Protein AF-0000000075463992 (afdb_homodimer)

Structure (mmCIF, N/CA/C/O backbone):
data_AF-0000000075463992-model_v1
#
loop_
_entity.id
_entity.type
_entity.pdbx_description
1 polymer 'DUF1348-domain-containing protein'
#
loop_
_atom_site.group_PDB
_atom_site.id
_atom_site.type_symbol
_atom_site.label_atom_id
_atom_site.label_alt_id
_atom_site.label_comp_id
_atom_site.label_asym_id
_atom_site.label_entity_id
_atom_site.label_seq_id
_atom_site.pdbx_PDB_ins_code
_atom_site.Cartn_x
_atom_site.Cartn_y
_atom_site.Cartn_z
_atom_site.occupancy
_atom_site.B_iso_or_equiv
_atom_site.auth_seq_id
_atom_site.auth_comp_id
_atom_site.auth_asym_id
_atom_site.auth_atom_id
_atom_site.pdbx_PDB_model_num
ATOM 1 N N . MET A 1 1 ? -11.938 15.469 13.602 1 48.19 1 MET A N 1
ATOM 2 C CA . MET A 1 1 ? -12.188 14.055 13.312 1 48.19 1 MET A CA 1
ATOM 3 C C . MET A 1 1 ? -13.211 13.477 14.289 1 48.19 1 MET A C 1
ATOM 5 O O . MET A 1 1 ? -13.5 12.281 14.258 1 48.19 1 MET A O 1
ATOM 9 N N . ALA A 1 2 ? -13.688 14.453 15.328 1 58.59 2 ALA A N 1
ATOM 10 C CA . ALA A 1 2 ? -14.641 14.203 16.406 1 58.59 2 ALA A CA 1
ATOM 11 C C . ALA A 1 2 ? -16.031 13.945 15.844 1 58.59 2 ALA A C 1
ATOM 13 O O . ALA A 1 2 ? -16.5 14.672 14.969 1 58.59 2 ALA A O 1
ATOM 14 N N . GLY A 1 3 ? -16.422 12.734 15.852 1 81.25 3 GLY A N 1
ATOM 15 C CA . GLY A 1 3 ? -17.812 12.414 15.602 1 81.25 3 GLY A CA 1
ATOM 16 C C . GLY A 1 3 ? -18 11.391 14.5 1 81.25 3 GLY A C 1
ATOM 17 O O . GLY A 1 3 ? -19.109 10.938 14.242 1 81.25 3 GLY A O 1
ATOM 18 N N . ILE A 1 4 ? -16.906 11.156 13.703 1 94.19 4 ILE A N 1
ATOM 19 C CA . ILE A 1 4 ? -17.016 10.086 12.719 1 94.19 4 ILE A CA 1
ATOM 20 C C . ILE A 1 4 ? -16.484 8.781 13.305 1 94.19 4 ILE A C 1
ATOM 22 O O . ILE A 1 4 ? -15.281 8.609 13.461 1 94.19 4 ILE A O 1
ATOM 26 N N . TYR A 1 5 ? -17.359 7.926 13.539 1 95.38 5 TYR A N 1
ATOM 27 C CA . TYR A 1 5 ? -16.953 6.695 14.203 1 95.38 5 TYR A CA 1
ATOM 28 C C . TYR A 1 5 ? -17.531 5.473 13.5 1 95.38 5 TYR A C 1
ATOM 30 O O . TYR A 1 5 ? -18.516 5.578 12.781 1 95.38 5 TYR A O 1
ATOM 38 N N . PRO A 1 6 ? -16.875 4.344 13.672 1 96.94 6 PRO A N 1
ATOM 39 C CA . PRO A 1 6 ? -17.391 3.111 13.062 1 96.94 6 PRO A CA 1
ATOM 40 C C . PRO A 1 6 ? -18.625 2.574 13.773 1 96.94 6 PRO A C 1
ATOM 42 O O . PRO A 1 6 ? -18.875 2.912 14.93 1 96.94 6 PRO A O 1
ATOM 45 N N . PRO A 1 7 ? -19.359 1.686 13.219 1 97.44 7 PRO A N 1
ATOM 46 C CA . PRO A 1 7 ? -19.188 1.251 11.828 1 97.44 7 PRO A CA 1
ATOM 47 C C . PRO A 1 7 ? -19.469 2.367 10.82 1 97.44 7 PRO A C 1
ATOM 49 O O . PRO A 1 7 ? -20.406 3.152 11.008 1 97.44 7 PRO A O 1
ATOM 52 N N . PHE A 1 8 ? -18.75 2.391 9.781 1 97.88 8 PHE A N 1
ATOM 53 C CA . PHE A 1 8 ? -18.812 3.475 8.805 1 97.88 8 PHE A CA 1
ATOM 54 C C . PHE A 1 8 ? -19.875 3.191 7.75 1 97.88 8 PHE A C 1
ATOM 56 O O . PHE A 1 8 ? -20.188 2.031 7.461 1 97.88 8 PHE A O 1
ATOM 63 N N . THR A 1 9 ? -20.453 4.203 7.242 1 97.06 9 THR A N 1
ATOM 64 C CA . THR A 1 9 ? -21.156 4.219 5.965 1 97.06 9 THR A CA 1
ATOM 65 C C . THR A 1 9 ? -20.266 4.801 4.867 1 97.06 9 THR A C 1
ATOM 67 O O . THR A 1 9 ? -19.188 5.32 5.148 1 97.06 9 THR A O 1
ATOM 70 N N . ARG A 1 10 ? -20.719 4.652 3.674 1 97.38 10 ARG A N 1
ATOM 71 C CA . ARG A 1 10 ? -19.938 5.238 2.588 1 97.38 10 ARG A CA 1
ATOM 72 C C . ARG A 1 10 ? -19.688 6.727 2.834 1 97.38 10 ARG A C 1
ATOM 74 O O . ARG A 1 10 ? -18.562 7.211 2.678 1 97.38 10 ARG A O 1
ATOM 81 N N . GLU A 1 11 ? -20.734 7.441 3.197 1 97.56 11 GLU A N 1
ATOM 82 C CA . GLU A 1 11 ? -20.641 8.883 3.42 1 97.56 11 GLU A CA 1
ATOM 83 C C . GLU A 1 11 ? -19.641 9.211 4.531 1 97.56 11 GLU A C 1
ATOM 85 O O . GLU A 1 11 ? -18.781 10.062 4.359 1 97.56 11 GLU A O 1
ATOM 90 N N . THR A 1 12 ? -19.781 8.516 5.625 1 98.12 12 THR A N 1
ATOM 91 C CA . THR A 1 12 ? -18.922 8.836 6.758 1 98.12 12 THR A CA 1
ATOM 92 C C . THR A 1 12 ? -17.5 8.367 6.496 1 98.12 12 THR A C 1
ATOM 94 O O . THR A 1 12 ? -16.531 8.984 6.969 1 98.12 12 THR A O 1
ATOM 97 N N . ALA A 1 13 ? -17.281 7.262 5.742 1 98.38 13 ALA A N 1
ATOM 98 C CA . ALA A 1 13 ? -15.938 6.828 5.348 1 98.38 13 ALA A CA 1
ATOM 99 C C . ALA A 1 13 ? -15.258 7.887 4.488 1 98.38 13 ALA A C 1
ATOM 101 O O . ALA A 1 13 ? -14.078 8.188 4.688 1 98.38 13 ALA A O 1
ATOM 102 N N . ILE A 1 14 ? -16 8.422 3.564 1 98.19 14 ILE A N 1
ATOM 103 C CA . ILE A 1 14 ? -15.445 9.461 2.701 1 98.19 14 ILE A CA 1
ATOM 104 C C . ILE A 1 14 ? -15.039 10.672 3.543 1 98.19 14 ILE A C 1
ATOM 106 O O . ILE A 1 14 ? -13.953 11.219 3.369 1 98.19 14 ILE A O 1
ATOM 110 N N . ARG A 1 15 ? -15.898 11.078 4.445 1 98.31 15 ARG A N 1
ATOM 111 C CA . ARG A 1 15 ? -15.594 12.211 5.309 1 98.31 15 ARG A CA 1
ATOM 112 C C . ARG A 1 15 ? -14.344 11.945 6.141 1 98.31 15 ARG A C 1
ATOM 114 O O . ARG A 1 15 ? -13.523 12.844 6.344 1 98.31 15 ARG A O 1
ATOM 121 N N . LYS A 1 16 ? -14.258 10.703 6.668 1 98.5 16 LYS A N 1
ATOM 122 C CA . LYS A 1 16 ? -13.086 10.344 7.465 1 98.5 16 LYS A CA 1
ATOM 123 C C . LYS A 1 16 ? -11.805 10.453 6.641 1 98.5 16 LYS A C 1
ATOM 125 O O . LYS A 1 16 ? -10.797 10.969 7.121 1 98.5 16 LYS A O 1
ATOM 130 N N . VAL A 1 17 ? -11.805 9.961 5.414 1 98.5 17 VAL A N 1
ATOM 131 C CA . VAL A 1 17 ? -10.648 9.984 4.516 1 98.5 17 VAL A CA 1
ATOM 132 C C . VAL A 1 17 ? -10.25 11.43 4.227 1 98.5 17 VAL A C 1
ATOM 134 O O . VAL A 1 17 ? -9.07 11.773 4.301 1 98.5 17 VAL A O 1
ATOM 137 N N . LYS A 1 18 ? -11.219 12.258 3.93 1 98.19 18 LYS A N 1
ATOM 138 C CA . LYS A 1 18 ? -10.922 13.648 3.607 1 98.19 18 LYS A CA 1
ATOM 139 C C . LYS A 1 18 ? -10.438 14.406 4.836 1 98.19 18 LYS A C 1
ATOM 141 O O . LYS A 1 18 ? -9.578 15.289 4.73 1 98.19 18 LYS A O 1
ATOM 146 N N . ALA A 1 19 ? -11.016 14.086 5.984 1 98 19 ALA A N 1
ATOM 147 C CA . ALA A 1 19 ? -10.508 14.68 7.219 1 98 19 ALA A CA 1
ATOM 148 C C . ALA A 1 19 ? -9.039 14.328 7.426 1 98 19 ALA A C 1
ATOM 150 O O . ALA A 1 19 ? -8.242 15.18 7.836 1 98 19 ALA A O 1
ATOM 151 N N . GLY A 1 20 ? -8.703 13.062 7.164 1 98.12 20 GLY A N 1
ATOM 152 C CA . GLY A 1 20 ? -7.309 12.664 7.223 1 98.12 20 GLY A CA 1
ATOM 153 C C . GLY A 1 20 ? -6.434 13.43 6.238 1 98.12 20 GLY A C 1
ATOM 154 O O . GLY A 1 20 ? -5.336 13.859 6.586 1 98.12 20 GLY A O 1
ATOM 155 N N . GLN A 1 21 ? -6.906 13.562 5.02 1 98.19 21 GLN A N 1
ATOM 156 C CA . GLN A 1 21 ? -6.211 14.344 4.004 1 98.19 21 GLN A CA 1
ATOM 157 C C . GLN A 1 21 ? -5.902 15.75 4.512 1 98.19 21 GLN A C 1
ATOM 159 O O . GLN A 1 21 ? -4.754 16.203 4.457 1 98.19 21 GLN A O 1
ATOM 164 N N . ASP A 1 22 ? -6.895 16.406 4.996 1 97.56 22 ASP A N 1
ATOM 165 C CA . ASP A 1 22 ? -6.742 17.781 5.465 1 97.56 22 ASP A CA 1
ATOM 166 C C . ASP A 1 22 ? -5.77 17.844 6.637 1 97.56 22 ASP A C 1
ATOM 168 O O . ASP A 1 22 ? -4.934 18.75 6.699 1 97.56 22 ASP A O 1
ATOM 172 N N . LEU A 1 23 ? -5.934 16.938 7.508 1 97.88 23 LEU A N 1
ATOM 173 C CA . LEU A 1 23 ? -5.066 16.891 8.68 1 97.88 23 LEU A CA 1
ATOM 174 C C . LEU A 1 23 ? -3.605 16.734 8.266 1 97.88 23 LEU A C 1
ATOM 176 O O . LEU A 1 23 ? -2.74 17.484 8.734 1 97.88 23 LEU A O 1
ATOM 180 N N . TRP A 1 24 ? -3.27 15.828 7.383 1 98.62 24 TRP A N 1
ATOM 181 C CA . TRP A 1 24 ? -1.896 15.578 6.953 1 98.62 24 TRP A CA 1
ATOM 182 C C . TRP A 1 24 ? -1.341 16.766 6.188 1 98.62 24 TRP A C 1
ATOM 184 O O . TRP A 1 24 ? -0.142 17.047 6.25 1 98.62 24 TRP A O 1
ATOM 194 N N . ASN A 1 25 ? -2.162 17.422 5.516 1 97.75 25 ASN A N 1
ATOM 195 C CA . ASN A 1 25 ? -1.713 18.578 4.742 1 97.75 25 ASN A CA 1
ATOM 196 C C . ASN A 1 25 ? -1.398 19.766 5.645 1 97.75 25 ASN A C 1
ATOM 198 O O . ASN A 1 25 ? -0.792 20.75 5.203 1 97.75 25 ASN A O 1
ATOM 202 N N . THR A 1 26 ? -1.776 19.75 6.934 1 97.5 26 THR A N 1
ATOM 203 C CA . THR A 1 26 ? -1.317 20.766 7.875 1 97.5 26 THR A CA 1
ATOM 204 C C . THR A 1 26 ? 0.178 20.625 8.141 1 97.5 26 THR A C 1
ATOM 206 O O . THR A 1 26 ? 0.835 21.578 8.57 1 97.5 26 THR A O 1
ATOM 209 N N . GLN A 1 27 ? 0.667 19.375 8.016 1 98.12 27 GLN A N 1
ATOM 210 C CA . GLN A 1 27 ? 2.059 19.016 8.281 1 98.12 27 GLN A CA 1
ATOM 211 C C . GLN A 1 27 ? 2.443 19.344 9.719 1 98.12 27 GLN A C 1
ATOM 213 O O . GLN A 1 27 ? 3.559 19.797 9.984 1 98.12 27 GLN A O 1
ATOM 218 N N . ASP A 1 28 ? 1.533 19.219 10.562 1 98.44 28 ASP A N 1
ATOM 219 C CA . ASP A 1 28 ? 1.751 19.391 12 1 98.44 28 ASP A CA 1
ATOM 220 C C . ASP A 1 28 ? 1.746 18.031 12.719 1 98.44 28 ASP A C 1
ATOM 222 O O . ASP A 1 28 ? 0.682 17.469 12.977 1 98.44 28 ASP A O 1
ATOM 226 N N . PRO A 1 29 ? 2.92 17.547 13.055 1 98.56 29 PRO A N 1
ATOM 227 C CA . PRO A 1 29 ? 3 16.203 13.648 1 98.56 29 PRO A CA 1
ATOM 228 C C . PRO A 1 29 ? 2.127 16.047 14.891 1 98.56 29 PRO A C 1
ATOM 230 O O . PRO A 1 29 ? 1.541 14.992 15.117 1 98.56 29 PRO A O 1
ATOM 233 N N . HIS A 1 30 ? 2.043 17.062 15.664 1 98.5 30 HIS A N 1
ATOM 234 C CA . HIS A 1 30 ? 1.292 16.969 16.906 1 98.5 30 HIS A CA 1
ATOM 235 C C . HIS A 1 30 ? -0.208 16.906 16.641 1 98.5 30 HIS A C 1
ATOM 237 O O . HIS A 1 30 ? -0.926 16.156 17.312 1 98.5 30 HIS A O 1
ATOM 243 N N . LYS A 1 31 ? -0.7 17.703 15.734 1 98.31 31 LYS A N 1
ATOM 244 C CA . LYS A 1 31 ? -2.111 17.625 15.367 1 98.31 31 LYS A CA 1
ATOM 245 C C . LYS A 1 31 ? -2.451 16.281 14.758 1 98.31 31 LYS A C 1
ATOM 247 O O . LYS A 1 31 ? -3.463 15.664 15.109 1 98.31 31 LYS A O 1
ATOM 252 N N . VAL A 1 32 ? -1.604 15.781 13.883 1 98.56 32 VAL A N 1
ATOM 253 C CA . VAL A 1 32 ? -1.847 14.523 13.18 1 98.56 32 VAL A CA 1
ATOM 254 C C . VAL A 1 32 ? -1.864 13.375 14.188 1 98.56 32 VAL A C 1
ATOM 256 O O . VAL A 1 32 ? -2.721 12.492 14.109 1 98.56 32 VAL A O 1
ATOM 259 N N . ALA A 1 33 ? -1.001 13.383 15.133 1 98.38 33 ALA A N 1
ATOM 260 C CA . ALA A 1 33 ? -0.863 12.289 16.094 1 98.38 33 ALA A CA 1
ATOM 261 C C . ALA A 1 33 ? -2.145 12.109 16.906 1 98.38 33 ALA A C 1
ATOM 263 O O . ALA A 1 33 ? -2.445 11 17.359 1 98.38 33 ALA A O 1
ATOM 264 N N . GLN A 1 34 ? -2.941 13.164 17.016 1 97.62 34 GLN A N 1
ATOM 265 C CA . GLN A 1 34 ? -4.145 13.109 17.828 1 97.62 34 GLN A CA 1
ATOM 266 C C . GLN A 1 34 ? -5.23 12.273 17.172 1 97.62 34 GLN A C 1
ATOM 268 O O . GLN A 1 34 ? -6.227 11.922 17.797 1 97.62 34 GLN A O 1
ATOM 273 N N . ALA A 1 35 ? -5.102 11.961 15.922 1 97.94 35 ALA A N 1
ATOM 274 C CA . ALA A 1 35 ? -6.078 11.141 15.195 1 97.94 35 ALA A CA 1
ATOM 275 C C . ALA A 1 35 ? -5.91 9.664 15.531 1 97.94 35 ALA A C 1
ATOM 277 O O . ALA A 1 35 ? -6.746 8.836 15.148 1 97.94 35 ALA A O 1
ATOM 278 N N . TYR A 1 36 ? -4.855 9.344 16.281 1 98.12 36 TYR A N 1
ATOM 279 C CA . TYR A 1 36 ? -4.512 7.953 16.547 1 98.12 36 TYR A CA 1
ATOM 280 C C . TYR A 1 36 ? -4.699 7.621 18.031 1 98.12 36 TYR A C 1
ATOM 282 O O . TYR A 1 36 ? -4.625 8.508 18.891 1 98.12 36 TYR A O 1
ATOM 290 N N . THR A 1 37 ? -5.02 6.312 18.312 1 97.75 37 THR A N 1
ATOM 291 C CA . THR A 1 37 ? -4.984 5.867 19.703 1 97.75 37 THR A CA 1
ATOM 292 C C . THR A 1 37 ? -3.586 6.035 20.281 1 97.75 37 THR A C 1
ATOM 294 O O . THR A 1 37 ? -2.598 6.062 19.547 1 97.75 37 THR A O 1
ATOM 297 N N . PRO A 1 38 ? -3.469 6.129 21.578 1 97.69 38 PRO A N 1
ATOM 298 C CA . PRO A 1 38 ? -2.154 6.336 22.188 1 97.69 38 PRO A CA 1
ATOM 299 C C . PRO A 1 38 ? -1.169 5.215 21.859 1 97.69 38 PRO A C 1
ATOM 301 O O . PRO A 1 38 ? 0.04 5.449 21.812 1 97.69 38 PRO A O 1
ATOM 304 N N . GLU A 1 39 ? -1.658 4.012 21.594 1 95.56 39 GLU A N 1
ATOM 305 C CA . GLU A 1 39 ? -0.786 2.873 21.312 1 95.56 39 GLU A CA 1
ATOM 306 C C . GLU A 1 39 ? -0.881 2.441 19.859 1 95.56 39 GLU A C 1
ATOM 308 O O . GLU A 1 39 ? -0.631 1.279 19.531 1 95.56 39 GLU A O 1
ATOM 313 N N . CYS A 1 40 ? -1.331 3.367 19.078 1 96.69 40 CYS A N 1
ATOM 314 C CA . CYS A 1 40 ? -1.533 3.041 17.672 1 96.69 40 CYS A CA 1
ATOM 315 C C . CYS A 1 40 ? -0.297 2.369 17.078 1 96.69 40 CYS A C 1
ATOM 317 O O . CYS A 1 40 ? 0.832 2.75 17.406 1 96.69 40 CYS A O 1
ATOM 319 N N . ARG A 1 41 ? -0.488 1.432 16.219 1 96.25 41 ARG A N 1
ATOM 320 C CA . ARG A 1 41 ? 0.591 0.73 15.523 1 96.25 41 ARG A CA 1
ATOM 321 C C . ARG A 1 41 ? 0.617 1.086 14.039 1 96.25 41 ARG A C 1
ATOM 323 O O . ARG A 1 41 ? -0.406 0.994 13.359 1 96.25 41 ARG A O 1
ATOM 330 N N . TRP A 1 42 ? 1.854 1.487 13.594 1 96.12 42 TRP A N 1
ATOM 331 C CA . TRP A 1 42 ? 2.09 1.855 12.203 1 96.12 42 TRP A CA 1
ATOM 332 C C . TRP A 1 42 ? 3.053 0.878 11.539 1 96.12 42 TRP A C 1
ATOM 334 O O . TRP A 1 42 ? 4.043 0.465 12.141 1 96.12 42 TRP A O 1
ATOM 344 N N . ARG A 1 43 ? 2.73 0.469 10.359 1 96.75 43 ARG A N 1
ATOM 345 C CA . ARG A 1 43 ? 3.781 0.215 9.375 1 96.75 43 ARG A CA 1
ATOM 346 C C . ARG A 1 43 ? 3.781 1.279 8.289 1 96.75 43 ARG A C 1
ATOM 348 O O . ARG A 1 43 ? 2.768 1.486 7.613 1 96.75 43 ARG A O 1
ATOM 355 N N . ASN A 1 44 ? 4.793 1.965 8.164 1 97.19 44 ASN A N 1
ATOM 356 C CA . ASN A 1 44 ? 5 2.947 7.109 1 97.19 44 ASN A CA 1
ATOM 357 C C . ASN A 1 44 ? 6.18 2.572 6.219 1 97.19 44 ASN A C 1
ATOM 359 O O . ASN A 1 44 ? 7.336 2.799 6.582 1 97.19 44 ASN A O 1
ATOM 363 N N . ARG A 1 45 ? 5.816 2.086 5.02 1 97.31 45 ARG A N 1
ATOM 364 C CA . ARG A 1 45 ? 6.828 1.519 4.137 1 97.31 45 ARG A CA 1
ATOM 365 C C . ARG A 1 45 ? 7.609 0.41 4.836 1 97.31 45 ARG A C 1
ATOM 367 O O . ARG A 1 45 ? 7.039 -0.615 5.211 1 97.31 45 ARG A O 1
ATOM 374 N N . ASP A 1 46 ? 8.844 0.674 5.168 1 95.75 46 ASP A N 1
ATOM 375 C CA . ASP A 1 46 ? 9.695 -0.347 5.773 1 95.75 46 ASP A CA 1
ATOM 376 C C . ASP A 1 46 ? 9.914 -0.069 7.258 1 95.75 46 ASP A C 1
ATOM 378 O O . ASP A 1 46 ? 10.758 -0.7 7.895 1 95.75 46 ASP A O 1
ATOM 382 N N . GLN A 1 47 ? 9.148 0.896 7.828 1 95.75 47 GLN A N 1
ATOM 383 C CA . GLN A 1 47 ? 9.336 1.272 9.227 1 95.75 47 GLN A CA 1
ATOM 384 C C . GLN A 1 47 ? 8.133 0.866 10.07 1 95.75 47 GLN A C 1
ATOM 386 O O . GLN A 1 47 ? 6.992 1.009 9.641 1 95.75 47 GLN A O 1
ATOM 391 N N . PHE A 1 48 ? 8.43 0.366 11.203 1 95.44 48 PHE A N 1
ATOM 392 C CA . PHE A 1 48 ? 7.43 -0.034 12.18 1 95.44 48 PHE A CA 1
ATOM 393 C C . PHE A 1 48 ? 7.465 0.884 13.398 1 95.44 48 PHE A C 1
ATOM 395 O O . PHE A 1 48 ? 8.5 1.024 14.047 1 95.44 48 PHE A O 1
ATOM 402 N N . VAL A 1 49 ? 6.352 1.569 13.625 1 95.62 49 VAL A N 1
ATOM 403 C CA . VAL A 1 49 ? 6.25 2.605 14.648 1 95.62 49 VAL A CA 1
ATOM 404 C C . VAL A 1 49 ? 5.082 2.301 15.578 1 95.62 49 VAL A C 1
ATOM 406 O O . VAL A 1 49 ? 4.023 1.853 15.133 1 95.62 49 VAL A O 1
ATOM 409 N N . ALA A 1 50 ? 5.234 2.576 16.906 1 96.19 50 ALA A N 1
ATOM 410 C CA . ALA A 1 50 ? 4.148 2.379 17.875 1 96.19 50 ALA A CA 1
ATOM 411 C C . ALA A 1 50 ? 4.074 3.537 18.859 1 96.19 50 ALA A C 1
ATOM 413 O O . ALA A 1 50 ? 5.082 3.904 19.469 1 96.19 50 ALA A O 1
ATOM 414 N N . GLY A 1 51 ? 2.818 4.074 18.938 1 97.25 51 GLY A N 1
ATOM 415 C CA . GLY A 1 51 ? 2.584 5.129 19.906 1 97.25 51 GLY A CA 1
ATOM 416 C C . GLY A 1 51 ? 2.697 6.523 19.328 1 97.25 51 GLY A C 1
ATOM 417 O O . GLY A 1 51 ? 3.484 6.75 18.406 1 97.25 51 GLY A O 1
ATOM 418 N N . ARG A 1 52 ? 1.988 7.457 19.969 1 98.44 52 ARG A N 1
ATOM 419 C CA . ARG A 1 52 ? 1.879 8.812 19.438 1 98.44 52 ARG A CA 1
ATOM 420 C C . ARG A 1 52 ? 3.234 9.516 19.453 1 98.44 52 ARG A C 1
ATOM 422 O O . ARG A 1 52 ? 3.553 10.266 18.531 1 98.44 52 ARG A O 1
ATOM 429 N N . GLU A 1 53 ? 4.016 9.305 20.469 1 98.5 53 GLU A N 1
ATOM 430 C CA . GLU A 1 53 ? 5.309 9.977 20.547 1 98.5 53 GLU A CA 1
ATOM 431 C C . GLU A 1 53 ? 6.211 9.578 19.391 1 98.5 53 GLU A C 1
ATOM 433 O O . GLU A 1 53 ? 6.852 10.438 18.766 1 98.5 53 GLU A O 1
ATOM 438 N N . LYS A 1 54 ? 6.285 8.312 19.109 1 98.25 54 LYS A N 1
ATOM 439 C CA . LYS A 1 54 ? 7.117 7.836 18 1 98.25 54 LYS A CA 1
ATOM 440 C C . LYS A 1 54 ? 6.551 8.281 16.656 1 98.25 54 LYS A C 1
ATOM 442 O O . LYS A 1 54 ? 7.309 8.523 15.711 1 98.25 54 LYS A O 1
ATOM 447 N N . ILE A 1 55 ? 5.238 8.359 16.594 1 98.31 55 ILE A N 1
ATOM 448 C CA . ILE A 1 55 ? 4.598 8.875 15.391 1 98.31 55 ILE A CA 1
ATOM 449 C C . ILE A 1 55 ? 5.004 10.336 15.172 1 98.31 55 ILE A C 1
ATOM 451 O O . ILE A 1 55 ? 5.348 10.727 14.055 1 98.31 55 ILE A O 1
ATOM 455 N N . ILE A 1 56 ? 4.988 11.117 16.234 1 98.75 56 ILE A N 1
ATOM 456 C CA . ILE A 1 56 ? 5.379 12.523 16.141 1 98.75 56 ILE A CA 1
ATOM 457 C C . ILE A 1 56 ? 6.824 12.625 15.656 1 98.75 56 ILE A C 1
ATOM 459 O O . ILE A 1 56 ? 7.133 13.422 14.773 1 98.75 56 ILE A O 1
ATOM 463 N N . ASP A 1 57 ? 7.688 11.805 16.219 1 98.75 57 ASP A N 1
ATOM 464 C CA . ASP A 1 57 ? 9.086 11.789 15.805 1 98.75 57 ASP A CA 1
ATOM 465 C C . ASP A 1 57 ? 9.203 11.438 14.32 1 98.75 57 ASP A C 1
ATOM 467 O O . ASP A 1 57 ? 9.953 12.086 13.586 1 98.75 57 ASP A O 1
ATOM 471 N N . PHE A 1 58 ? 8.555 10.461 13.945 1 98.62 58 PHE A N 1
ATOM 472 C CA . PHE A 1 58 ? 8.562 10.016 12.562 1 98.62 58 PHE A CA 1
ATOM 473 C C . PHE A 1 58 ? 8.102 11.133 11.633 1 98.62 58 PHE A C 1
ATOM 475 O O . PHE A 1 58 ? 8.773 11.445 10.648 1 98.62 58 PHE A O 1
ATOM 482 N N . LEU A 1 59 ? 6.938 11.719 11.914 1 98.62 59 LEU A N 1
ATOM 483 C CA . LEU A 1 59 ? 6.344 12.734 11.055 1 98.62 59 LEU A CA 1
ATOM 484 C C . LEU A 1 59 ? 7.195 14 11.039 1 98.62 59 LEU A C 1
ATOM 486 O O . LEU A 1 59 ? 7.273 14.688 10.016 1 98.62 59 LEU A O 1
ATOM 490 N N . SER A 1 60 ? 7.801 14.312 12.188 1 98.69 60 SER A N 1
ATOM 491 C CA . SER A 1 60 ? 8.695 15.469 12.227 1 98.69 60 SER A CA 1
ATOM 492 C C . SER A 1 60 ? 9.852 15.305 11.258 1 98.69 60 SER A C 1
ATOM 494 O O . SER A 1 60 ? 10.195 16.234 10.531 1 98.69 60 SER A O 1
ATOM 496 N N . LYS A 1 61 ? 10.469 14.141 11.289 1 98.12 61 LYS A N 1
ATOM 497 C CA . LYS A 1 61 ? 11.562 13.867 10.367 1 98.12 61 LYS A CA 1
ATOM 498 C C . LYS A 1 61 ? 11.07 13.852 8.922 1 98.12 61 LYS A C 1
ATOM 500 O O . LYS A 1 61 ? 11.734 14.383 8.031 1 98.12 61 LYS A O 1
ATOM 505 N N . LYS A 1 62 ? 9.906 13.273 8.695 1 97.81 62 LYS A N 1
ATOM 506 C CA . LYS A 1 62 ? 9.32 13.195 7.359 1 97.81 62 LYS A CA 1
ATOM 507 C C . LYS A 1 62 ? 9.164 14.578 6.742 1 97.81 62 LYS A C 1
ATOM 509 O O . LYS A 1 62 ? 9.602 14.82 5.613 1 97.81 62 LYS A O 1
ATOM 514 N N . TRP A 1 63 ? 8.586 15.5 7.41 1 97.25 63 TRP A N 1
ATOM 515 C CA . TRP A 1 63 ? 8.219 16.781 6.809 1 97.25 63 TRP A CA 1
ATOM 516 C C . TRP A 1 63 ? 9.375 17.766 6.871 1 97.25 63 TRP A C 1
ATOM 518 O O . TRP A 1 63 ? 9.305 18.844 6.293 1 97.25 63 TRP A O 1
ATOM 528 N N . LYS A 1 64 ? 10.391 17.422 7.633 1 96.81 64 LYS A N 1
ATOM 529 C CA . LYS A 1 64 ? 11.656 18.141 7.461 1 96.81 64 LYS A CA 1
ATOM 530 C C . LYS A 1 64 ? 12.289 17.812 6.109 1 96.81 64 LYS A C 1
ATOM 532 O O . LYS A 1 64 ? 12.906 18.688 5.484 1 96.81 64 LYS A O 1
ATOM 537 N N . ARG A 1 65 ? 12.109 16.656 5.715 1 96.5 65 ARG A N 1
ATOM 538 C CA . ARG A 1 65 ? 12.719 16.172 4.477 1 96.5 65 ARG A CA 1
ATOM 539 C C . ARG A 1 65 ? 11.836 16.484 3.275 1 96.5 65 ARG A C 1
ATOM 541 O O . ARG A 1 65 ? 12.32 16.984 2.254 1 96.5 65 ARG A O 1
ATOM 548 N N . GLU A 1 66 ? 10.578 16.125 3.383 1 97.88 66 GLU A N 1
ATOM 549 C CA . GLU A 1 66 ? 9.648 16.25 2.266 1 97.88 66 GLU A CA 1
ATOM 550 C C . GLU A 1 66 ? 9.047 17.656 2.215 1 97.88 66 GLU A C 1
ATOM 552 O O . GLU A 1 66 ? 7.926 17.875 2.684 1 97.88 66 GLU A O 1
ATOM 557 N N . LYS A 1 67 ? 9.672 18.484 1.426 1 96.62 67 LYS A N 1
ATOM 558 C CA . LYS A 1 67 ? 9.219 19.875 1.313 1 96.62 67 LYS A CA 1
ATOM 559 C C . LYS A 1 67 ? 8.148 20.016 0.238 1 96.62 67 LYS A C 1
ATOM 561 O O . LYS A 1 67 ? 8.062 19.188 -0.675 1 96.62 67 LYS A O 1
ATOM 566 N N . GLY A 1 68 ? 7.383 21.094 0.343 1 95.38 68 GLY A N 1
ATOM 567 C CA . GLY A 1 68 ? 6.34 21.328 -0.642 1 95.38 68 GLY A CA 1
ATOM 568 C C . GLY A 1 68 ? 5.281 20.25 -0.663 1 95.38 68 GLY A C 1
ATOM 569 O O . GLY A 1 68 ? 4.629 20.031 -1.686 1 95.38 68 GLY A O 1
ATOM 570 N N . TYR A 1 69 ? 5.113 19.625 0.422 1 97.31 69 TYR A N 1
ATOM 571 C CA . TYR A 1 69 ? 4.246 18.453 0.569 1 97.31 69 TYR A CA 1
ATOM 572 C C . TYR A 1 69 ? 2.791 18.828 0.308 1 97.31 69 TYR A C 1
ATOM 574 O O . TYR A 1 69 ? 2.258 19.75 0.92 1 97.31 69 TYR A O 1
ATOM 582 N N . LYS A 1 70 ? 2.109 18.094 -0.647 1 97.31 70 LYS A N 1
ATOM 583 C CA . LYS A 1 70 ? 0.681 18.156 -0.937 1 97.31 70 LYS A CA 1
ATOM 584 C C . LYS A 1 70 ? 0.094 16.766 -1.149 1 97.31 70 LYS A C 1
ATOM 586 O O . LYS A 1 70 ? 0.54 16.031 -2.031 1 97.31 70 LYS A O 1
ATOM 591 N N . LEU A 1 71 ? -0.928 16.469 -0.352 1 97.5 71 LEU A N 1
ATOM 592 C CA . LEU A 1 71 ? -1.443 15.109 -0.282 1 97.5 71 LEU A CA 1
ATOM 593 C C . LEU A 1 71 ? -2.914 15.062 -0.681 1 97.5 71 LEU A C 1
ATOM 595 O O . LEU A 1 71 ? -3.711 15.891 -0.228 1 97.5 71 LEU A O 1
ATOM 599 N N . ARG A 1 72 ? -3.23 14.141 -1.522 1 96.88 72 ARG A N 1
ATOM 600 C CA . ARG A 1 72 ? -4.609 13.781 -1.846 1 96.88 72 ARG A CA 1
ATOM 601 C C . ARG A 1 72 ? -4.902 12.336 -1.467 1 96.88 72 ARG A C 1
ATOM 603 O O . ARG A 1 72 ? -4.086 11.445 -1.721 1 96.88 72 ARG A O 1
ATOM 610 N N . LYS A 1 73 ? -6.07 12.102 -0.823 1 97.44 73 LYS A N 1
ATOM 611 C CA . LYS A 1 73 ? -6.555 10.766 -0.483 1 97.44 73 LYS A CA 1
ATOM 612 C C . LYS A 1 73 ? -7.934 10.516 -1.087 1 97.44 73 LYS A C 1
ATOM 614 O O . LYS A 1 73 ? -8.742 11.438 -1.216 1 97.44 73 LYS A O 1
ATOM 619 N N . GLU A 1 74 ? -8.141 9.312 -1.427 1 96.81 74 GLU A N 1
ATOM 620 C CA . GLU A 1 74 ? -9.461 8.859 -1.871 1 96.81 74 GLU A CA 1
ATOM 621 C C . GLU A 1 74 ? -9.852 7.555 -1.19 1 96.81 74 GLU A C 1
ATOM 623 O O . GLU A 1 74 ? -9.016 6.676 -0.992 1 96.81 74 GLU A O 1
ATOM 628 N N . LEU A 1 75 ? -11.156 7.441 -0.867 1 98.06 75 LEU A N 1
ATOM 629 C CA . LEU A 1 75 ? -11.68 6.172 -0.371 1 98.06 75 LEU A CA 1
ATOM 630 C C . LEU A 1 75 ? -11.625 5.102 -1.455 1 98.06 75 LEU A C 1
ATOM 632 O O . LEU A 1 75 ? -12.062 5.328 -2.584 1 98.06 75 LEU A O 1
ATOM 636 N N . PHE A 1 76 ? -11.117 3.998 -1.131 1 98 76 PHE A N 1
ATOM 637 C CA . PHE A 1 76 ? -11.18 2.879 -2.062 1 98 76 PHE A CA 1
ATOM 638 C C . PHE A 1 76 ? -12.273 1.896 -1.659 1 98 76 PHE A C 1
ATOM 640 O O . PHE A 1 76 ? -13.18 1.614 -2.443 1 98 76 PHE A O 1
ATOM 647 N N . ALA A 1 77 ? -12.195 1.421 -0.422 1 98.44 77 ALA A N 1
ATOM 648 C CA . ALA A 1 77 ? -13.18 0.495 0.142 1 98.44 77 ALA A CA 1
ATOM 649 C C . ALA A 1 77 ? -13.289 0.674 1.653 1 98.44 77 ALA A C 1
ATOM 651 O O . ALA A 1 77 ? -12.445 1.325 2.273 1 98.44 77 ALA A O 1
ATOM 652 N N . PHE A 1 78 ? -14.359 0.128 2.219 1 98.31 78 PHE A N 1
ATOM 653 C CA . PHE A 1 78 ? -14.539 0.139 3.668 1 98.31 78 PHE A CA 1
ATOM 654 C C . PHE A 1 78 ? -15.414 -1.024 4.117 1 98.31 78 PHE A C 1
ATOM 656 O O . PHE A 1 78 ? -16.281 -1.474 3.371 1 98.31 78 PHE A O 1
ATOM 663 N N . THR A 1 79 ? -15.141 -1.549 5.301 1 97.06 79 THR A N 1
ATOM 664 C CA . THR A 1 79 ? -15.953 -2.551 5.977 1 97.06 79 THR A CA 1
ATOM 665 C C . THR A 1 79 ? -15.938 -2.328 7.488 1 97.06 79 THR A C 1
ATOM 667 O O . THR A 1 79 ? -14.883 -2.414 8.125 1 97.06 79 THR A O 1
ATOM 670 N N . ASP A 1 80 ? -17.125 -2.066 8.039 1 96.12 80 ASP A N 1
ATOM 671 C CA . ASP A 1 80 ? -17.266 -1.912 9.484 1 96.12 80 ASP A CA 1
ATOM 672 C C . ASP A 1 80 ? -16.328 -0.829 10.008 1 96.12 80 ASP A C 1
ATOM 674 O O . ASP A 1 80 ? -16.547 0.36 9.766 1 96.12 80 ASP A O 1
ATOM 678 N N . ASN A 1 81 ? -15.258 -1.218 10.625 1 98.12 81 ASN A N 1
ATOM 679 C CA . ASN A 1 81 ? -14.367 -0.239 11.242 1 98.12 81 ASN A CA 1
ATOM 680 C C . ASN A 1 81 ? -13.062 -0.1 10.469 1 98.12 81 ASN A C 1
ATOM 682 O O . ASN A 1 81 ? -12.062 0.379 11.008 1 98.12 81 ASN A O 1
ATOM 686 N N . CYS A 1 82 ? -13.016 -0.595 9.266 1 98.38 82 CYS A N 1
ATOM 687 C CA . CYS A 1 82 ? -11.82 -0.565 8.43 1 98.38 82 CYS A CA 1
ATOM 688 C C . CYS A 1 82 ? -12.031 0.325 7.207 1 98.38 82 CYS A C 1
ATOM 690 O O . CYS A 1 82 ? -13.109 0.338 6.621 1 98.38 82 CYS A O 1
ATOM 692 N N . ILE A 1 83 ? -11.031 1.083 6.828 1 98.62 83 ILE A N 1
ATOM 693 C CA . ILE A 1 83 ? -11.039 1.91 5.629 1 98.62 83 ILE A CA 1
ATOM 694 C C . ILE A 1 83 ? -9.758 1.681 4.836 1 98.62 83 ILE A C 1
ATOM 696 O O . ILE A 1 83 ? -8.656 1.772 5.383 1 98.62 83 ILE A O 1
ATOM 700 N N . ALA A 1 84 ? -9.891 1.313 3.584 1 98.69 84 ALA A N 1
ATOM 701 C CA . ALA A 1 84 ? -8.781 1.268 2.629 1 98.69 84 ALA A CA 1
ATOM 702 C C . ALA A 1 84 ? -8.727 2.545 1.794 1 98.69 84 ALA A C 1
ATOM 704 O O . ALA A 1 84 ? -9.734 2.965 1.222 1 98.69 84 ALA A O 1
ATOM 705 N N . VAL A 1 85 ? -7.531 3.107 1.747 1 98.5 85 VAL A N 1
ATOM 706 C CA . VAL A 1 85 ? -7.352 4.426 1.143 1 98.5 85 VAL A CA 1
ATOM 707 C C . VAL A 1 85 ? -6.32 4.34 0.021 1 98.5 85 VAL A C 1
ATOM 709 O O . VAL A 1 85 ? -5.297 3.668 0.16 1 98.5 85 VAL A O 1
ATOM 712 N N . THR A 1 86 ? -6.609 4.953 -1.079 1 97 86 THR A N 1
ATOM 713 C CA . THR A 1 86 ? -5.598 5.281 -2.08 1 97 86 THR A CA 1
ATOM 714 C C . THR A 1 86 ? -5.152 6.734 -1.945 1 97 86 THR A C 1
ATOM 716 O O . THR A 1 86 ? -5.969 7.613 -1.649 1 97 86 THR A O 1
ATOM 719 N N . PHE A 1 87 ? -3.826 6.945 -2.162 1 97 87 PHE A N 1
ATOM 720 C CA . PHE A 1 87 ? -3.379 8.328 -2.021 1 97 87 PHE A CA 1
ATOM 721 C C . PHE A 1 87 ? -2.246 8.633 -2.994 1 97 87 PHE A C 1
ATOM 723 O O . PHE A 1 87 ? -1.583 7.715 -3.488 1 97 87 PHE A O 1
ATOM 730 N N . TRP A 1 88 ? -2.012 9.906 -3.158 1 95.62 88 TRP A N 1
ATOM 731 C CA . TRP A 1 88 ? -0.872 10.477 -3.869 1 95.62 88 TRP A CA 1
ATOM 732 C C . TRP A 1 88 ? -0.398 11.758 -3.199 1 95.62 88 TRP A C 1
ATOM 734 O O . TRP A 1 88 ? -1.212 12.562 -2.74 1 95.62 88 TRP A O 1
ATOM 744 N N . TYR A 1 89 ? 0.829 11.883 -3.162 1 97 89 TYR A N 1
ATOM 745 C CA . TYR A 1 89 ? 1.312 13.195 -2.74 1 97 89 TYR A CA 1
ATOM 746 C C . TYR A 1 89 ? 2.594 13.57 -3.477 1 97 89 TYR A C 1
ATOM 748 O O . TYR A 1 89 ? 3.266 12.703 -4.043 1 97 89 TYR A O 1
ATOM 756 N N . GLU A 1 90 ? 2.828 14.812 -3.502 1 97.44 90 GLU A N 1
ATOM 757 C CA . GLU A 1 90 ? 4.023 15.375 -4.121 1 97.44 90 GLU A CA 1
ATOM 758 C C . GLU A 1 90 ? 4.883 16.109 -3.098 1 97.44 90 GLU A C 1
ATOM 760 O O . GLU A 1 90 ? 4.363 16.672 -2.127 1 97.44 90 GLU A O 1
ATOM 765 N N . TRP A 1 91 ? 6.137 16.078 -3.373 1 97.94 91 TRP A N 1
ATOM 766 C CA . TRP A 1 91 ? 7.109 16.75 -2.51 1 97.94 91 TRP A CA 1
ATOM 767 C C . TRP A 1 91 ? 8.438 16.953 -3.238 1 97.94 91 TRP A C 1
ATOM 769 O O . TRP A 1 91 ? 8.656 16.375 -4.312 1 97.94 91 TRP A O 1
ATOM 779 N N . TYR A 1 92 ? 9.273 17.797 -2.709 1 97.88 92 TYR A N 1
ATOM 780 C CA . TYR A 1 92 ? 10.586 17.969 -3.324 1 97.88 92 TYR A CA 1
ATOM 781 C C . TYR A 1 92 ? 11.688 17.969 -2.273 1 97.88 92 TYR A C 1
ATOM 783 O O . TYR A 1 92 ? 11.422 18.172 -1.085 1 97.88 92 TYR A O 1
ATOM 791 N N . GLU A 1 93 ? 12.758 17.578 -2.635 1 97.06 93 GLU A N 1
ATOM 792 C CA . GLU A 1 93 ? 14 17.766 -1.884 1 97.06 93 GLU A CA 1
ATOM 793 C C . GLU A 1 93 ? 14.922 18.75 -2.59 1 97.06 93 GLU A C 1
ATOM 795 O O . GLU A 1 93 ? 14.922 18.844 -3.82 1 97.06 93 GLU A O 1
ATOM 800 N N . ASP A 1 94 ? 15.695 19.375 -1.828 1 95.62 94 ASP A N 1
ATOM 801 C CA . ASP A 1 94 ? 16.672 20.297 -2.402 1 95.62 94 ASP A CA 1
ATOM 802 C C . ASP A 1 94 ? 17.875 19.547 -2.977 1 95.62 94 ASP A C 1
ATOM 804 O O . ASP A 1 94 ? 18.375 18.609 -2.35 1 95.62 94 ASP A O 1
ATOM 808 N N . LYS A 1 95 ? 18.297 19.891 -4.191 1 94.75 95 LYS A N 1
ATOM 809 C CA . LYS A 1 95 ? 19.531 19.359 -4.773 1 94.75 95 LYS A CA 1
ATOM 810 C C . LYS A 1 95 ? 20.734 20.219 -4.371 1 94.75 95 LYS A C 1
ATOM 812 O O . LYS A 1 95 ? 20.578 21.391 -4.012 1 94.75 95 LYS A O 1
ATOM 817 N N . PRO A 1 96 ? 21.797 19.672 -4.441 1 94.69 96 PRO A N 1
ATOM 818 C CA . PRO A 1 96 ? 23 20.438 -4.082 1 94.69 96 PRO A CA 1
ATOM 819 C C . PRO A 1 96 ? 23.156 21.719 -4.902 1 94.69 96 PRO A C 1
ATOM 821 O O . PRO A 1 96 ? 23.688 22.719 -4.402 1 94.69 96 PRO A O 1
ATOM 824 N N . ASP A 1 97 ? 22.703 21.75 -6.102 1 95.94 97 ASP A N 1
ATOM 825 C CA . ASP A 1 97 ? 22.875 22.891 -6.984 1 95.94 97 ASP A CA 1
ATOM 826 C C . ASP A 1 97 ? 21.781 23.938 -6.746 1 95.94 97 ASP A C 1
ATOM 828 O O . ASP A 1 97 ? 21.688 24.922 -7.484 1 95.94 97 ASP A O 1
ATOM 832 N N . GLY A 1 98 ? 20.938 23.688 -5.867 1 93.81 98 GLY A N 1
ATOM 833 C CA . GLY A 1 98 ? 19.922 24.656 -5.484 1 93.81 98 GLY A CA 1
ATOM 834 C C . GLY A 1 98 ? 18.578 24.406 -6.152 1 93.81 98 GLY A C 1
ATOM 835 O O . GLY A 1 98 ? 17.578 25.047 -5.812 1 93.81 98 GLY A O 1
ATOM 836 N N . THR A 1 99 ? 18.578 23.547 -7.074 1 95.31 99 THR A N 1
ATOM 837 C CA . THR A 1 99 ? 17.312 23.234 -7.73 1 95.31 99 THR A CA 1
ATOM 838 C C . THR A 1 99 ? 16.516 22.203 -6.918 1 95.31 99 THR A C 1
ATOM 840 O O . THR A 1 99 ? 17.031 21.672 -5.926 1 95.31 99 THR A O 1
ATOM 843 N N . LYS A 1 100 ? 15.312 21.984 -7.359 1 96.62 100 LYS A N 1
ATOM 844 C CA . LYS A 1 100 ? 14.422 21.062 -6.664 1 96.62 100 LYS A CA 1
ATOM 845 C C . LYS A 1 100 ? 14.266 19.766 -7.441 1 96.62 100 LYS A C 1
ATOM 847 O O . LYS A 1 100 ? 14.109 19.766 -8.664 1 96.62 100 LYS A O 1
ATOM 852 N N . GLN A 1 101 ? 14.375 18.641 -6.758 1 98 101 GLN A N 1
ATOM 853 C CA . GLN A 1 101 ? 13.914 17.375 -7.301 1 98 101 GLN A CA 1
ATOM 854 C C . GLN A 1 101 ? 12.523 17.016 -6.77 1 98 101 GLN A C 1
ATOM 856 O O . GLN A 1 101 ? 12.359 16.734 -5.582 1 98 101 GLN A O 1
ATOM 861 N N . TRP A 1 102 ? 11.602 17 -7.695 1 97.75 102 TRP A N 1
ATOM 862 C CA . TRP A 1 102 ? 10.227 16.672 -7.32 1 97.75 102 TRP A CA 1
ATOM 863 C C . TRP A 1 102 ? 9.984 15.172 -7.387 1 97.75 102 TRP A C 1
ATOM 865 O O . TRP A 1 102 ? 10.57 14.484 -8.227 1 97.75 102 TRP A O 1
ATOM 875 N N . HIS A 1 103 ? 9.125 14.781 -6.457 1 98.12 103 HIS A N 1
ATOM 876 C CA . HIS A 1 103 ? 8.672 13.398 -6.391 1 98.12 103 HIS A CA 1
ATOM 877 C C . HIS A 1 103 ? 7.152 13.32 -6.293 1 98.12 103 HIS A C 1
ATOM 879 O O . HIS A 1 103 ? 6.52 14.203 -5.707 1 98.12 103 HIS A O 1
ATOM 885 N N . ARG A 1 104 ? 6.609 12.328 -6.875 1 97.5 104 ARG A N 1
ATOM 886 C CA . ARG A 1 104 ? 5.238 11.906 -6.609 1 97.5 104 ARG A CA 1
ATOM 887 C C . ARG A 1 104 ? 5.203 10.523 -5.969 1 97.5 104 ARG A C 1
ATOM 889 O O . ARG A 1 104 ? 5.699 9.555 -6.547 1 97.5 104 ARG A O 1
ATOM 896 N N . THR A 1 105 ? 4.652 10.492 -4.801 1 97.75 105 THR A N 1
ATOM 897 C CA . THR A 1 105 ? 4.473 9.219 -4.117 1 97.75 105 THR A CA 1
ATOM 898 C C . THR A 1 105 ? 3.078 8.656 -4.383 1 97.75 105 THR A C 1
ATOM 900 O O . THR A 1 105 ? 2.076 9.344 -4.176 1 97.75 105 THR A O 1
ATOM 903 N N . TYR A 1 106 ? 3.055 7.449 -4.895 1 96.81 106 TYR A N 1
ATOM 904 C CA . TYR A 1 106 ? 1.831 6.664 -4.992 1 96.81 106 TYR A CA 1
ATOM 905 C C . TYR A 1 106 ? 1.739 5.652 -3.855 1 96.81 106 TYR A C 1
ATOM 907 O O . TYR A 1 106 ? 2.701 4.938 -3.574 1 96.81 106 TYR A O 1
ATOM 915 N N . GLY A 1 107 ? 0.526 5.609 -3.217 1 97.69 107 GLY A N 1
ATOM 916 C CA . GLY A 1 107 ? 0.49 4.664 -2.111 1 97.69 107 GLY A CA 1
ATOM 917 C C . GLY A 1 107 ? -0.918 4.258 -1.72 1 97.69 107 GLY A C 1
ATOM 918 O O . GLY A 1 107 ? -1.892 4.703 -2.334 1 97.69 107 GLY A O 1
ATOM 919 N N . LEU A 1 108 ? -0.978 3.295 -0.854 1 98.5 108 LEU A N 1
ATOM 920 C CA . LEU A 1 108 ? -2.189 2.727 -0.274 1 98.5 108 LEU A CA 1
ATOM 921 C C . LEU A 1 108 ? -2.086 2.66 1.246 1 98.5 108 LEU A C 1
ATOM 923 O O . LEU A 1 108 ? -1 2.447 1.789 1 98.5 108 LEU A O 1
ATOM 927 N N . GLU A 1 109 ? -3.271 2.812 1.89 1 98.56 109 GLU A N 1
ATOM 928 C CA . GLU A 1 109 ? -3.316 2.682 3.342 1 98.56 109 GLU A CA 1
ATOM 929 C C . GLU A 1 109 ? -4.488 1.808 3.783 1 98.56 109 GLU A C 1
ATOM 931 O O . GLU A 1 109 ? -5.57 1.872 3.199 1 98.56 109 GLU A O 1
ATOM 936 N N . ASP A 1 110 ? -4.25 0.994 4.777 1 98 110 ASP A N 1
ATOM 937 C CA . ASP A 1 110 ? -5.262 0.267 5.539 1 98 110 ASP A CA 1
ATOM 938 C C . ASP A 1 110 ? -5.418 0.853 6.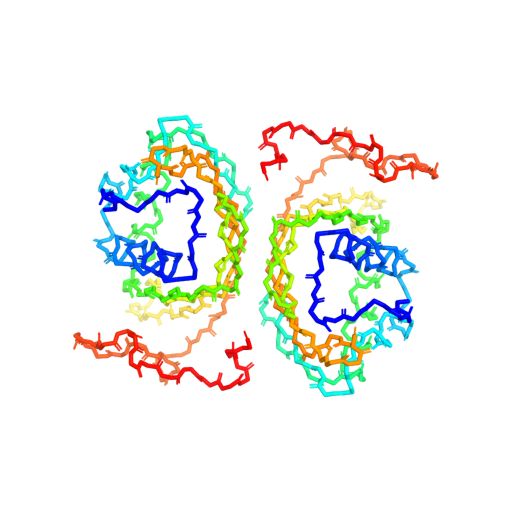941 1 98 110 ASP A C 1
ATOM 940 O O . ASP A 1 110 ? -4.484 0.814 7.746 1 98 110 ASP A O 1
ATOM 944 N N . TRP A 1 111 ? -6.594 1.386 7.211 1 98.44 111 TRP A N 1
ATOM 945 C CA . TRP A 1 111 ? -6.875 1.997 8.508 1 98.44 111 TRP A CA 1
ATOM 946 C C . TRP A 1 111 ? -7.836 1.135 9.32 1 98.44 111 TRP A C 1
ATOM 948 O O . TRP A 1 111 ? -8.891 0.737 8.82 1 98.44 111 TRP A O 1
ATOM 958 N N . THR A 1 112 ? -7.504 0.799 10.547 1 98 112 THR A N 1
ATOM 959 C CA . THR A 1 112 ? -8.398 0.148 11.5 1 98 112 THR A CA 1
ATOM 960 C C . THR A 1 112 ? -8.703 1.066 12.68 1 98 112 THR A C 1
ATOM 962 O O . THR A 1 112 ? -7.785 1.577 13.32 1 98 112 THR A O 1
ATOM 965 N N . PHE A 1 113 ? -9.961 1.188 12.977 1 98.06 113 PHE A N 1
ATOM 966 C CA . PHE A 1 113 ? -10.352 2.205 13.945 1 98.06 113 PHE A CA 1
ATOM 967 C C . PHE A 1 113 ? -10.883 1.562 15.219 1 98.06 113 PHE A C 1
ATOM 969 O O . PHE A 1 113 ? -11.547 0.525 15.172 1 98.06 113 PHE A O 1
ATOM 976 N N . HIS A 1 114 ? -10.562 2.221 16.25 1 97.25 114 HIS A N 1
ATOM 977 C CA . HIS A 1 114 ? -11.242 1.983 17.516 1 97.25 114 HIS A CA 1
ATOM 978 C C . HIS A 1 114 ? -12.672 2.498 17.484 1 97.25 114 HIS A C 1
ATOM 980 O O . HIS A 1 114 ? -13.031 3.299 16.609 1 97.25 114 HIS A O 1
ATOM 986 N N . LYS A 1 115 ? -13.484 2.088 18.453 1 96.44 115 LYS A N 1
ATOM 987 C CA . LYS A 1 115 ? -14.898 2.453 18.484 1 96.44 115 LYS A CA 1
ATOM 988 C C . LYS A 1 115 ? -15.078 3.953 18.703 1 96.44 115 LYS A C 1
ATOM 990 O O . LYS A 1 115 ? -16.109 4.523 18.344 1 96.44 115 LYS A O 1
ATOM 995 N N . ASP A 1 116 ? -14.133 4.594 19.25 1 95.75 116 ASP A N 1
ATOM 996 C CA . ASP A 1 116 ? -14.25 6.016 19.547 1 95.75 116 ASP A CA 1
ATOM 997 C C . ASP A 1 116 ? -13.867 6.863 18.328 1 95.75 116 ASP A C 1
ATOM 999 O O . ASP A 1 116 ? -13.852 8.094 18.406 1 95.75 116 ASP A O 1
ATOM 1003 N N . GLY A 1 117 ? -13.438 6.164 17.25 1 97.12 117 GLY A N 1
ATOM 1004 C CA . GLY A 1 117 ? -13.156 6.887 16.016 1 97.12 117 GLY A CA 1
ATOM 1005 C C . GLY A 1 117 ? -11.68 7.176 15.805 1 97.12 117 GLY A C 1
ATOM 1006 O O . GLY A 1 117 ? -11.289 7.738 14.781 1 97.12 117 GLY A O 1
ATOM 1007 N N . LEU A 1 118 ? -10.898 6.84 16.781 1 98.06 118 LEU A N 1
ATOM 1008 C CA . LEU A 1 118 ? -9.453 6.98 16.625 1 98.06 118 LEU A CA 1
ATOM 1009 C C . LEU A 1 118 ? -8.867 5.785 15.891 1 98.06 118 LEU A C 1
ATOM 1011 O O . LEU A 1 118 ? -9.344 4.66 16.031 1 98.06 118 LEU A O 1
ATOM 1015 N N . MET A 1 119 ? -7.898 6.09 15.156 1 97.88 119 MET A N 1
ATOM 1016 C CA . MET A 1 119 ? -7.25 5.012 14.414 1 97.88 119 MET A CA 1
ATOM 1017 C C . MET A 1 119 ? -6.32 4.211 15.32 1 97.88 119 MET A C 1
ATOM 1019 O O . MET A 1 119 ? -5.43 4.773 15.961 1 97.88 119 MET A O 1
ATOM 1023 N N . ALA A 1 120 ? -6.504 2.889 15.297 1 97.38 120 ALA A N 1
ATOM 1024 C CA . ALA A 1 120 ? -5.719 2.006 16.156 1 97.38 120 ALA A CA 1
ATOM 1025 C C . ALA A 1 120 ? -4.566 1.371 15.383 1 97.38 120 ALA A C 1
ATOM 1027 O O . ALA A 1 120 ? -3.529 1.037 15.961 1 97.38 120 ALA A O 1
ATOM 1028 N N . LYS A 1 121 ? -4.734 1.151 14.109 1 97.19 121 LYS A N 1
ATOM 1029 C CA . LYS A 1 121 ? -3.711 0.584 13.234 1 97.19 121 LYS A CA 1
ATOM 1030 C C . LYS A 1 121 ? -3.672 1.309 11.891 1 97.19 121 LYS A C 1
ATOM 1032 O O . LYS A 1 121 ? -4.719 1.628 11.328 1 97.19 121 LYS A O 1
ATOM 1037 N N . ARG A 1 122 ? -2.471 1.587 11.445 1 97.94 122 ARG A N 1
ATOM 1038 C CA . ARG A 1 122 ? -2.236 2.172 10.133 1 97.94 122 ARG A CA 1
ATOM 1039 C C . ARG A 1 122 ? -1.149 1.411 9.375 1 97.94 122 ARG A C 1
ATOM 1041 O O . ARG A 1 122 ? 0.008 1.389 9.805 1 97.94 122 ARG A O 1
ATOM 1048 N N . GLN A 1 123 ? -1.528 0.758 8.281 1 97.31 123 GLN A N 1
ATOM 1049 C CA . GLN A 1 123 ? -0.57 0.162 7.355 1 97.31 123 GLN A CA 1
ATOM 1050 C C . GLN A 1 123 ? -0.453 0.989 6.078 1 97.31 123 GLN A C 1
ATOM 1052 O O . GLN A 1 123 ? -1.458 1.277 5.422 1 97.31 123 GLN A O 1
ATOM 1057 N N . MET A 1 124 ? 0.735 1.388 5.828 1 98.25 124 MET A N 1
ATOM 1058 C CA . MET A 1 124 ? 0.947 2.244 4.664 1 98.25 124 MET A CA 1
ATOM 1059 C C . MET A 1 124 ? 2.098 1.724 3.809 1 98.25 124 MET A C 1
ATOM 1061 O O . MET A 1 124 ? 3.182 1.441 4.324 1 98.25 124 MET A O 1
ATOM 1065 N N . SER A 1 125 ? 1.855 1.487 2.561 1 98.31 125 SER A N 1
ATOM 1066 C CA . SER A 1 125 ? 2.908 1.297 1.568 1 98.31 125 SER A CA 1
ATOM 1067 C C . SER A 1 125 ? 2.861 2.381 0.497 1 98.31 125 SER A C 1
ATOM 1069 O O . SER A 1 125 ? 1.781 2.787 0.064 1 98.31 125 SER A O 1
ATOM 1071 N N . GLY A 1 126 ? 3.941 2.85 0.086 1 98.25 126 GLY A N 1
ATOM 1072 C CA . GLY A 1 126 ? 4.078 3.869 -0.942 1 98.25 126 GLY A CA 1
ATOM 1073 C C . GLY A 1 126 ? 5.391 3.789 -1.693 1 98.25 126 GLY A C 1
ATOM 1074 O O . GLY A 1 126 ? 6.375 3.258 -1.176 1 98.25 126 GLY A O 1
ATOM 1075 N N . ASN A 1 127 ? 5.402 4.281 -2.852 1 98.38 127 ASN A N 1
ATOM 1076 C CA . ASN A 1 127 ? 6.562 4.281 -3.734 1 98.38 127 ASN A CA 1
ATOM 1077 C C . ASN A 1 127 ? 6.715 5.613 -4.461 1 98.38 127 ASN A C 1
ATOM 1079 O O . ASN A 1 127 ? 5.742 6.145 -5 1 98.38 127 ASN A O 1
ATOM 1083 N N . ASP A 1 128 ? 7.895 6.105 -4.445 1 97.81 128 ASP A N 1
ATOM 1084 C CA . ASP A 1 128 ? 8.18 7.426 -5.004 1 97.81 128 ASP A CA 1
ATOM 1085 C C . ASP A 1 128 ? 8.555 7.328 -6.48 1 97.81 128 ASP A C 1
ATOM 1087 O O . ASP A 1 128 ? 9.297 6.426 -6.879 1 97.81 128 ASP A O 1
ATOM 1091 N N . VAL A 1 129 ? 8.055 8.219 -7.219 1 97.19 129 VAL A N 1
ATOM 1092 C CA . VAL A 1 129 ? 8.422 8.414 -8.617 1 97.19 129 VAL A CA 1
ATOM 1093 C C . VAL A 1 129 ? 8.992 9.812 -8.812 1 97.19 129 VAL A C 1
ATOM 1095 O O . VAL A 1 129 ? 8.359 10.805 -8.43 1 97.19 129 VAL A O 1
ATOM 1098 N N . LYS A 1 130 ? 10.234 9.867 -9.344 1 97.69 130 LYS A N 1
ATOM 1099 C CA . LYS A 1 130 ? 10.773 11.18 -9.672 1 97.69 130 LYS A CA 1
ATOM 1100 C C . LYS A 1 130 ? 9.953 11.844 -10.781 1 97.69 130 LYS A C 1
ATOM 1102 O O . LYS A 1 130 ? 9.602 11.203 -11.766 1 97.69 130 LYS A O 1
ATOM 1107 N N . ILE A 1 131 ? 9.625 13.133 -10.562 1 96.75 131 ILE A N 1
ATOM 1108 C CA . ILE A 1 131 ? 8.898 13.859 -11.594 1 96.75 131 ILE A CA 1
ATOM 1109 C C . ILE A 1 131 ? 9.57 15.211 -11.844 1 96.75 131 ILE A C 1
ATOM 1111 O O . ILE A 1 131 ? 10.344 15.688 -11.008 1 96.75 131 ILE A O 1
ATOM 1115 N N . GLU A 1 132 ? 9.305 15.773 -12.969 1 95.56 132 GLU A N 1
ATOM 1116 C CA . GLU A 1 132 ? 9.703 17.141 -13.266 1 95.56 132 GLU A CA 1
ATOM 1117 C C . GLU A 1 132 ? 8.672 18.141 -12.758 1 95.56 132 GLU A C 1
ATOM 1119 O O . GLU A 1 132 ? 7.508 17.797 -12.539 1 95.56 132 GLU A O 1
ATOM 1124 N N . GLU A 1 133 ? 9.094 19.375 -12.656 1 94.06 133 GLU A N 1
ATOM 1125 C CA . GLU A 1 133 ? 8.203 20.438 -12.195 1 94.06 133 GLU A CA 1
ATOM 1126 C C . GLU A 1 133 ? 6.957 20.531 -13.07 1 94.06 133 GLU A C 1
ATOM 1128 O O . GLU A 1 133 ? 5.855 20.766 -12.57 1 94.06 133 GLU A O 1
ATOM 1133 N N . ALA A 1 134 ? 7.105 20.344 -14.344 1 93.81 134 ALA A N 1
ATOM 1134 C CA . ALA A 1 134 ? 6.008 20.469 -15.297 1 93.81 134 ALA A CA 1
ATOM 1135 C C . ALA A 1 134 ? 4.984 19.359 -15.109 1 93.81 134 ALA A C 1
ATOM 1137 O O . ALA A 1 134 ? 3.838 19.469 -15.555 1 93.81 134 ALA A O 1
ATOM 1138 N N . GLN A 1 135 ? 5.348 18.266 -14.477 1 93.75 135 GLN A N 1
ATOM 1139 C CA . GLN A 1 135 ? 4.484 17.109 -14.32 1 93.75 135 GLN A CA 1
ATOM 1140 C C . GLN A 1 135 ? 3.691 17.172 -13.023 1 93.75 135 GLN A C 1
ATOM 1142 O O . GLN A 1 135 ? 2.852 16.312 -12.75 1 93.75 135 GLN A O 1
ATOM 1147 N N . ARG A 1 136 ? 3.969 18.219 -12.234 1 94.75 136 ARG A N 1
ATOM 1148 C CA . ARG A 1 136 ? 3.287 18.359 -10.953 1 94.75 136 ARG A CA 1
ATOM 1149 C C . ARG A 1 136 ? 1.786 18.547 -11.148 1 94.75 136 ARG A C 1
ATOM 1151 O O . ARG A 1 136 ? 1.358 19.25 -12.062 1 94.75 136 ARG A O 1
ATOM 1158 N N . TRP A 1 137 ? 1.013 17.984 -10.227 1 93.06 137 TRP A N 1
ATOM 1159 C CA . TRP A 1 137 ? -0.439 18.125 -10.234 1 93.06 137 TRP A CA 1
ATOM 1160 C C . TRP A 1 137 ? -0.867 19.328 -9.398 1 93.06 137 TRP A C 1
ATOM 1162 O O . TRP A 1 137 ? -1.894 19.953 -9.68 1 93.06 137 TRP A O 1
ATOM 1172 N N . PHE A 1 138 ? -0.059 19.609 -8.398 1 91.94 138 PHE A N 1
ATOM 1173 C CA . PHE A 1 138 ? -0.414 20.641 -7.438 1 91.94 138 PHE A CA 1
ATOM 1174 C C . PHE A 1 138 ? 0.505 21.844 -7.578 1 91.94 138 PHE A C 1
ATOM 1176 O O . PHE A 1 138 ? 1.25 22.172 -6.652 1 91.94 138 PHE A O 1
ATOM 1183 N N . LYS A 1 139 ? 0.433 22.672 -8.555 1 87.38 139 LYS A N 1
ATOM 1184 C CA . LYS A 1 139 ? 1.413 23.688 -8.922 1 87.38 139 LYS A CA 1
ATOM 1185 C C . LYS A 1 139 ? 1.129 25 -8.211 1 87.38 139 LYS A C 1
ATOM 1187 O O . LYS A 1 139 ? 2.053 25.688 -7.758 1 87.38 139 LYS A O 1
ATOM 1192 N N . ASP A 1 140 ? -0.086 25.312 -8.094 1 81 140 ASP A N 1
ATOM 1193 C CA . ASP A 1 140 ? -0.419 26.672 -7.68 1 81 140 ASP A CA 1
ATOM 1194 C C . ASP A 1 140 ? -0.666 26.734 -6.172 1 81 140 ASP A C 1
ATOM 1196 O O . ASP A 1 140 ? -1.188 25.797 -5.582 1 81 140 ASP A O 1
ATOM 1200 N N . ASP A 1 141 ? -0.101 27.828 -5.766 1 81.62 141 ASP A N 1
ATOM 1201 C CA . ASP A 1 141 ? -0.494 28.109 -4.387 1 81.62 141 ASP A CA 1
ATOM 1202 C C . ASP A 1 141 ? -2.012 28.219 -4.262 1 81.62 141 ASP A C 1
ATOM 1204 O O . ASP A 1 141 ? -2.668 28.844 -5.098 1 81.62 141 ASP A O 1
ATOM 1208 N N . GLY A 1 142 ? -2.504 27.578 -3.344 1 83.81 142 GLY A N 1
ATOM 1209 C CA . GLY A 1 142 ? -3.939 27.641 -3.125 1 83.81 142 GLY A CA 1
ATOM 1210 C C . GLY A 1 142 ? -4.715 26.672 -4.004 1 83.81 142 GLY A C 1
ATOM 1211 O O . GLY A 1 142 ? -5.945 26.75 -4.082 1 83.81 142 GLY A O 1
ATOM 1212 N N . VAL A 1 143 ? -3.982 25.891 -4.648 1 87.81 143 VAL A N 1
ATOM 1213 C CA . VAL A 1 143 ? -4.648 24.906 -5.492 1 87.81 143 VAL A CA 1
ATOM 1214 C C . VAL A 1 143 ? -5.688 24.141 -4.676 1 87.81 143 VAL A C 1
ATOM 1216 O O . VAL A 1 143 ? -5.453 23.812 -3.51 1 87.81 143 VAL A O 1
ATOM 1219 N N . ASP A 1 144 ? -6.844 23.953 -5.344 1 92.81 144 ASP A N 1
ATOM 1220 C CA . ASP A 1 144 ? -7.828 23.031 -4.777 1 92.81 144 ASP A CA 1
ATOM 1221 C C . ASP A 1 144 ? -7.453 21.578 -5.074 1 92.81 144 ASP A C 1
ATOM 1223 O O . ASP A 1 144 ? -7.734 21.078 -6.16 1 92.81 144 ASP A O 1
ATOM 1227 N N . ILE A 1 145 ? -6.887 20.922 -4.086 1 92.5 145 ILE A N 1
ATOM 1228 C CA . ILE A 1 145 ? -6.375 19.562 -4.195 1 92.5 145 ILE A CA 1
ATOM 1229 C C . ILE A 1 145 ? -7.48 18.625 -4.688 1 92.5 145 ILE A C 1
ATOM 1231 O O . ILE A 1 145 ? -7.23 17.734 -5.492 1 92.5 145 ILE A O 1
ATOM 1235 N N . ASN A 1 146 ? -8.672 18.828 -4.289 1 92.94 146 ASN A N 1
ATOM 1236 C CA . ASN A 1 146 ? -9.789 17.938 -4.625 1 92.94 146 ASN A CA 1
ATOM 1237 C C . ASN A 1 146 ? -10.25 18.156 -6.062 1 92.94 146 ASN A C 1
ATOM 1239 O O . ASN A 1 146 ? -10.93 17.297 -6.633 1 92.94 146 ASN A O 1
ATOM 1243 N N . ALA A 1 147 ? -9.891 19.234 -6.641 1 90.44 147 ALA A N 1
ATOM 1244 C CA . ALA A 1 147 ? -10.375 19.578 -7.977 1 90.44 147 ALA A CA 1
ATOM 1245 C C . ALA A 1 147 ? -9.406 19.078 -9.047 1 90.44 147 ALA A C 1
ATOM 1247 O O . ALA A 1 147 ? -9.75 19.047 -10.234 1 90.44 147 ALA A O 1
ATOM 1248 N N . VAL A 1 148 ? -8.211 18.75 -8.617 1 87.69 148 VAL A N 1
ATOM 1249 C CA . VAL A 1 148 ? -7.207 18.281 -9.57 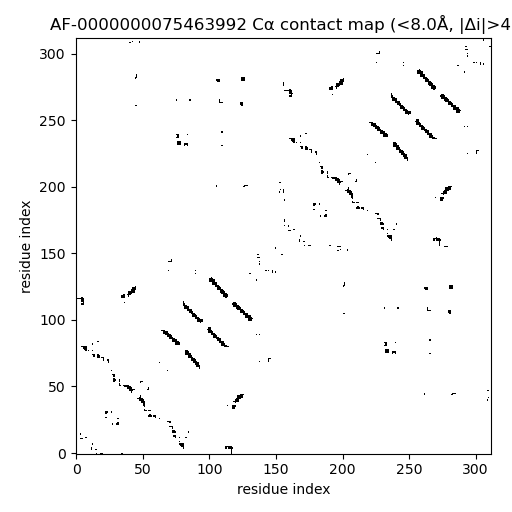1 87.69 148 VAL A CA 1
ATOM 1250 C C . VAL A 1 148 ? -7.598 16.906 -10.109 1 87.69 148 VAL A C 1
ATOM 1252 O O . VAL A 1 148 ? -7.926 16 -9.344 1 87.69 148 VAL A O 1
ATOM 1255 N N . VAL A 1 149 ? -7.598 16.75 -11.414 1 82.5 149 VAL A N 1
ATOM 1256 C CA . VAL A 1 149 ? -7.926 15.469 -12.047 1 82.5 149 VAL A CA 1
ATOM 1257 C C . VAL A 1 149 ? -6.648 14.805 -12.562 1 82.5 149 VAL A C 1
ATOM 1259 O O . VAL A 1 149 ? -6.051 15.258 -13.539 1 82.5 149 VAL A O 1
ATOM 1262 N N . PRO A 1 150 ? -6.281 13.75 -11.812 1 79.19 150 PRO A N 1
ATOM 1263 C CA . PRO A 1 150 ? -5.105 13.039 -12.312 1 79.19 150 PRO A CA 1
ATOM 1264 C C . PRO A 1 150 ? -5.371 12.32 -13.633 1 79.19 150 PRO A C 1
ATOM 1266 O O . PRO A 1 150 ? -6.52 11.984 -13.938 1 79.19 150 PRO A O 1
ATOM 1269 N N . PRO A 1 151 ? -4.254 12.133 -14.312 1 78.94 151 PRO A N 1
ATOM 1270 C CA . PRO A 1 151 ? -4.449 11.352 -15.531 1 78.94 151 PRO A CA 1
ATOM 1271 C C . PRO A 1 151 ? -4.957 9.938 -15.258 1 78.94 151 PRO A C 1
ATOM 1273 O O . PRO A 1 151 ? -4.551 9.312 -14.266 1 78.94 151 PRO A O 1
ATOM 1276 N N . GLU A 1 152 ? -5.824 9.516 -16.141 1 70.69 152 GLU A N 1
ATOM 1277 C CA . GLU A 1 152 ? -6.512 8.242 -15.977 1 70.69 152 GLU A CA 1
ATOM 1278 C C . GLU A 1 152 ? -5.516 7.102 -15.773 1 70.69 152 GLU A C 1
ATOM 1280 O O . GLU A 1 152 ? -5.762 6.188 -14.984 1 70.69 152 GLU A O 1
ATOM 1285 N N . HIS A 1 153 ? -4.434 7.219 -16.516 1 64.69 153 HIS A N 1
ATOM 1286 C CA . HIS A 1 153 ? -3.496 6.102 -16.484 1 64.69 153 HIS A CA 1
ATOM 1287 C C . HIS A 1 153 ? -2.762 6.027 -15.156 1 64.69 153 HIS A C 1
ATOM 1289 O O . HIS A 1 153 ? -2.182 4.996 -14.82 1 64.69 153 HIS A O 1
ATOM 1295 N N . GLU A 1 154 ? -2.686 7.113 -14.492 1 61 154 GLU A N 1
ATOM 1296 C CA . GLU A 1 154 ? -1.991 7.129 -13.211 1 61 154 GLU A CA 1
ATOM 1297 C C . GLU A 1 154 ? -2.967 6.93 -12.055 1 61 154 GLU A C 1
ATOM 1299 O O . GLU A 1 154 ? -2.557 6.582 -10.945 1 61 154 GLU A O 1
ATOM 1304 N N . PHE A 1 155 ? -4.25 7.352 -12.336 1 56.25 155 PHE A N 1
ATOM 1305 C CA . PHE A 1 155 ? -5.266 7.301 -11.289 1 56.25 155 PHE A CA 1
ATOM 1306 C C . PHE A 1 155 ? -6.133 6.055 -11.445 1 56.25 155 PHE A C 1
ATOM 1308 O O . PHE A 1 155 ? -7.035 6.02 -12.281 1 56.25 155 PHE A O 1
ATOM 1315 N N . ILE A 1 156 ? -5.441 4.961 -11.422 1 50.62 156 ILE A N 1
ATOM 1316 C CA . ILE A 1 156 ? -6.34 3.816 -11.484 1 50.62 156 ILE A CA 1
ATOM 1317 C C . ILE A 1 156 ? -7.047 3.639 -10.141 1 50.62 156 ILE A C 1
ATOM 1319 O O . ILE A 1 156 ? -6.434 3.82 -9.086 1 50.62 156 ILE A O 1
ATOM 1323 N N . MET B 1 1 ? -10.578 -19.312 -10.531 1 48.31 1 MET B N 1
ATOM 1324 C CA . MET B 1 1 ? -11.109 -18 -10.156 1 48.31 1 MET B CA 1
ATOM 1325 C C . MET B 1 1 ? -12.5 -17.797 -10.734 1 48.31 1 MET B C 1
ATOM 1327 O O . MET B 1 1 ? -13.102 -16.734 -10.562 1 48.31 1 MET B O 1
ATOM 1331 N N . ALA B 1 2 ? -12.984 -18.891 -11.617 1 59.12 2 ALA B N 1
ATOM 1332 C CA . ALA B 1 2 ? -14.273 -18.984 -12.297 1 59.12 2 ALA B CA 1
ATOM 1333 C C . ALA B 1 2 ? -15.422 -19.109 -11.297 1 59.12 2 ALA B C 1
ATOM 1335 O O . ALA B 1 2 ? -15.336 -19.891 -10.344 1 59.12 2 ALA B O 1
ATOM 1336 N N . GLY B 1 3 ? -16.141 -18.094 -11.164 1 81.38 3 GLY B N 1
ATOM 1337 C CA . GLY B 1 3 ? -17.406 -18.172 -10.453 1 81.38 3 GLY B CA 1
ATOM 1338 C C . GLY B 1 3 ? -17.516 -17.188 -9.305 1 81.38 3 GLY B C 1
ATOM 1339 O O . GLY B 1 3 ? -18.562 -17.062 -8.672 1 81.38 3 GLY B O 1
ATOM 1340 N N . ILE B 1 4 ? -16.328 -16.609 -8.883 1 94.38 4 ILE B N 1
ATOM 1341 C CA . ILE B 1 4 ? -16.422 -15.578 -7.863 1 94.38 4 ILE B CA 1
ATOM 1342 C C . ILE B 1 4 ? -16.531 -14.211 -8.523 1 94.38 4 ILE B C 1
ATOM 1344 O O . ILE B 1 4 ? -15.547 -13.688 -9.055 1 94.38 4 ILE B O 1
ATOM 1348 N N . TYR B 1 5 ? -17.641 -13.672 -8.414 1 95.44 5 TYR B N 1
ATOM 1349 C CA . TYR B 1 5 ? -17.859 -12.414 -9.117 1 95.44 5 TYR B CA 1
ATOM 1350 C C . TYR B 1 5 ? -18.531 -11.391 -8.203 1 95.44 5 TYR B C 1
ATOM 1352 O O . TYR B 1 5 ? -19.156 -11.75 -7.207 1 95.44 5 TYR B O 1
ATOM 1360 N N . PRO B 1 6 ? -18.328 -10.109 -8.508 1 97 6 PRO B N 1
ATOM 1361 C CA . PRO B 1 6 ? -18.969 -9.062 -7.707 1 97 6 PRO B CA 1
ATOM 1362 C C . PRO B 1 6 ? -20.469 -8.961 -7.949 1 97 6 PRO B C 1
ATOM 1364 O O . PRO B 1 6 ? -20.969 -9.422 -8.984 1 97 6 PRO B O 1
ATOM 1367 N N . PRO B 1 7 ? -21.219 -8.32 -7.152 1 97.5 7 PRO B N 1
ATOM 1368 C CA . PRO B 1 7 ? -20.75 -7.785 -5.871 1 97.5 7 PRO B CA 1
ATOM 1369 C C . PRO B 1 7 ? -20.328 -8.875 -4.891 1 97.5 7 PRO B C 1
ATOM 1371 O O . PRO B 1 7 ? -21 -9.914 -4.805 1 97.5 7 PRO B O 1
ATOM 1374 N N . PHE B 1 8 ? -19.359 -8.625 -4.137 1 97.94 8 PHE B N 1
ATOM 1375 C CA . PHE B 1 8 ? -18.766 -9.625 -3.254 1 97.94 8 PHE B CA 1
ATOM 1376 C C . PHE B 1 8 ? -19.469 -9.625 -1.899 1 97.94 8 PHE B C 1
ATOM 1378 O O . PHE B 1 8 ? -20 -8.602 -1.471 1 97.94 8 PHE B O 1
ATOM 1385 N N . THR B 1 9 ? -19.5 -10.734 -1.276 1 97.12 9 THR B N 1
ATOM 1386 C CA . THR B 1 9 ? -19.719 -10.898 0.158 1 97.12 9 THR B CA 1
ATOM 1387 C C . THR B 1 9 ? -18.391 -11.125 0.877 1 97.12 9 THR B C 1
ATOM 1389 O O . THR B 1 9 ? -17.359 -11.305 0.235 1 97.12 9 THR B O 1
ATOM 1392 N N . ARG B 1 10 ? -18.453 -11.062 2.152 1 97.44 10 ARG B N 1
ATOM 1393 C CA . ARG B 1 10 ? -17.219 -11.336 2.896 1 97.44 10 ARG B CA 1
ATOM 1394 C C . ARG B 1 10 ? -16.641 -12.695 2.51 1 97.44 10 ARG B C 1
ATOM 1396 O O . ARG B 1 10 ? -15.43 -12.812 2.27 1 97.44 10 ARG B O 1
ATOM 1403 N N . GLU B 1 11 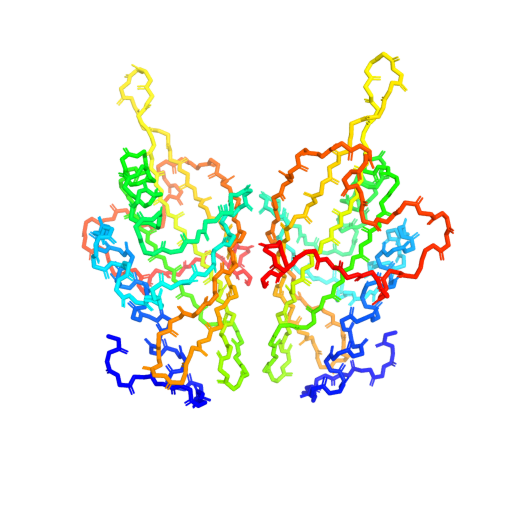? -17.484 -13.695 2.461 1 97.56 11 GLU B N 1
ATOM 1404 C CA . GLU B 1 11 ? -17.031 -15.055 2.146 1 97.56 11 GLU B CA 1
ATOM 1405 C C . GLU B 1 11 ? -16.406 -15.117 0.76 1 97.56 11 GLU B C 1
ATOM 1407 O O . GLU B 1 11 ? -15.312 -15.664 0.596 1 97.56 11 GLU B O 1
ATOM 1412 N N . THR B 1 12 ? -17.078 -14.562 -0.195 1 98.12 12 THR B N 1
ATOM 1413 C CA . THR B 1 12 ? -16.578 -14.664 -1.559 1 98.12 12 THR B CA 1
ATOM 1414 C C . THR B 1 12 ? -15.352 -13.773 -1.749 1 98.12 12 THR B C 1
ATOM 1416 O O . THR B 1 12 ? -14.461 -14.094 -2.537 1 98.12 12 THR B O 1
ATOM 1419 N N . ALA B 1 13 ? -15.25 -12.617 -1.047 1 98.44 13 ALA B N 1
ATOM 1420 C CA . ALA B 1 13 ? -14.055 -11.781 -1.079 1 98.44 13 ALA B CA 1
ATOM 1421 C C . ALA B 1 13 ? -12.844 -12.539 -0.542 1 98.44 13 ALA B C 1
ATOM 1423 O O . ALA B 1 13 ? -11.758 -12.477 -1.127 1 98.44 13 ALA B O 1
ATOM 1424 N N . ILE B 1 14 ? -13.055 -13.227 0.539 1 98.25 14 ILE B N 1
ATOM 1425 C CA . ILE B 1 14 ? -11.961 -14 1.122 1 98.25 14 ILE B CA 1
ATOM 1426 C C . ILE B 1 14 ? -11.508 -15.07 0.134 1 98.25 14 ILE B C 1
ATOM 1428 O O . ILE B 1 14 ? -10.312 -15.258 -0.081 1 98.25 14 ILE B O 1
ATOM 1432 N N . ARG B 1 15 ? -12.445 -15.766 -0.458 1 98.38 15 ARG B N 1
ATOM 1433 C CA . ARG B 1 15 ? -12.109 -16.797 -1.435 1 98.38 15 ARG B CA 1
ATOM 1434 C C . ARG B 1 15 ? -11.328 -16.203 -2.607 1 98.38 15 ARG B C 1
ATOM 1436 O O . ARG B 1 15 ? -10.391 -16.828 -3.111 1 98.38 15 ARG B O 1
ATOM 1443 N N . LYS B 1 16 ? -11.797 -15.031 -3.076 1 98.56 16 LYS B N 1
ATOM 1444 C CA . LYS B 1 16 ? -11.109 -14.375 -4.184 1 98.56 16 LYS B CA 1
ATOM 1445 C C . LYS B 1 16 ? -9.664 -14.047 -3.824 1 98.56 16 LYS B C 1
ATOM 1447 O O . LYS B 1 16 ? -8.758 -14.258 -4.629 1 98.56 16 LYS B O 1
ATOM 1452 N N . VAL B 1 17 ? -9.414 -13.516 -2.643 1 98.5 17 VAL B N 1
ATOM 1453 C CA . VAL B 1 17 ? -8.086 -13.141 -2.164 1 98.5 17 VAL B CA 1
ATOM 1454 C C . VAL B 1 17 ? -7.195 -14.383 -2.094 1 98.5 17 VAL B C 1
ATOM 1456 O O . VAL B 1 17 ? -6.055 -14.359 -2.562 1 98.5 17 VAL B O 1
ATOM 1459 N N . LYS B 1 18 ? -7.723 -15.438 -1.54 1 98.25 18 LYS B N 1
ATOM 1460 C CA . LYS B 1 18 ? -6.934 -16.656 -1.4 1 98.25 18 LYS B CA 1
ATOM 1461 C C . LYS B 1 18 ? -6.664 -17.297 -2.76 1 98.25 18 LYS B C 1
ATOM 1463 O O . LYS B 1 18 ? -5.598 -17.875 -2.982 1 98.25 18 LYS B O 1
ATOM 1468 N N . ALA B 1 19 ? -7.648 -17.234 -3.645 1 98 19 ALA B N 1
ATOM 1469 C CA . ALA B 1 19 ? -7.41 -17.703 -5.008 1 98 19 ALA B CA 1
ATOM 1470 C C . ALA B 1 19 ? -6.262 -16.938 -5.656 1 98 19 ALA B C 1
ATOM 1472 O O . ALA B 1 19 ? -5.422 -17.516 -6.34 1 98 19 ALA B O 1
ATOM 1473 N N . GLY B 1 20 ? -6.27 -15.602 -5.457 1 98.19 20 GLY B N 1
ATOM 1474 C CA . GLY B 1 20 ? -5.152 -14.812 -5.941 1 98.19 20 GLY B CA 1
ATOM 1475 C C . GLY B 1 20 ? -3.822 -15.219 -5.332 1 98.19 20 GLY B C 1
ATOM 1476 O O . GLY B 1 20 ? -2.814 -15.312 -6.039 1 98.19 20 GLY B O 1
ATOM 1477 N N . GLN B 1 21 ? -3.816 -15.422 -4.035 1 98.25 21 GLN B N 1
ATOM 1478 C CA . GLN B 1 21 ? -2.627 -15.906 -3.34 1 98.25 21 GLN B CA 1
ATOM 1479 C C . GLN B 1 21 ? -2.088 -17.172 -3.99 1 98.25 21 GLN B C 1
ATOM 1481 O O . GLN B 1 21 ? -0.905 -17.25 -4.332 1 98.25 21 GLN B O 1
ATOM 1486 N N . ASP B 1 22 ? -2.932 -18.125 -4.156 1 97.62 22 ASP B N 1
ATOM 1487 C CA . ASP B 1 22 ? -2.531 -19.406 -4.719 1 97.62 22 ASP B CA 1
ATOM 1488 C C . ASP B 1 22 ? -2.016 -19.234 -6.145 1 97.62 22 ASP B C 1
ATOM 1490 O O . ASP B 1 22 ? -1.013 -19.859 -6.523 1 97.62 22 ASP B O 1
ATOM 1494 N N . LEU B 1 23 ? -2.723 -18.484 -6.871 1 97.88 23 LEU B N 1
ATOM 1495 C CA . LEU B 1 23 ? -2.334 -18.234 -8.258 1 97.88 23 LEU B CA 1
ATOM 1496 C C . LEU B 1 23 ? -0.938 -17.625 -8.328 1 97.88 23 LEU B C 1
ATOM 1498 O O . LEU B 1 23 ? -0.087 -18.094 -9.086 1 97.88 23 LEU B O 1
ATOM 1502 N N . TRP B 1 24 ? -0.628 -16.594 -7.562 1 98.62 24 TRP B N 1
ATOM 1503 C CA . TRP B 1 24 ? 0.666 -15.922 -7.586 1 98.62 24 TRP B CA 1
ATOM 1504 C C . TRP B 1 24 ? 1.772 -16.844 -7.102 1 98.62 24 TRP B C 1
ATOM 1506 O O . TRP B 1 24 ? 2.914 -16.766 -7.559 1 98.62 24 TRP B O 1
ATOM 1516 N N . ASN B 1 25 ? 1.45 -17.688 -6.23 1 97.81 25 ASN B N 1
ATOM 1517 C CA . ASN B 1 25 ? 2.451 -18.609 -5.703 1 97.81 25 ASN B CA 1
ATOM 1518 C C . ASN B 1 25 ? 2.801 -19.703 -6.719 1 97.81 25 ASN B C 1
ATOM 1520 O O . ASN B 1 25 ? 3.781 -20.422 -6.547 1 97.81 25 ASN B O 1
ATOM 1524 N N . THR B 1 26 ? 2.043 -19.859 -7.82 1 97.5 26 THR B N 1
ATOM 1525 C CA . THR B 1 26 ? 2.461 -20.734 -8.914 1 97.5 26 THR B CA 1
ATOM 1526 C C . THR B 1 26 ? 3.672 -20.156 -9.633 1 97.5 26 THR B C 1
ATOM 1528 O O . THR B 1 26 ? 4.414 -20.891 -10.297 1 97.5 26 THR B O 1
ATOM 1531 N N . GLN B 1 27 ? 3.781 -18.812 -9.602 1 98.19 27 GLN B N 1
ATOM 1532 C CA . GLN B 1 27 ? 4.84 -18.078 -10.281 1 98.19 27 GLN B CA 1
ATOM 1533 C C . GLN B 1 27 ? 4.82 -18.344 -11.789 1 98.19 27 GLN B C 1
ATOM 1535 O O . GLN B 1 27 ? 5.875 -18.453 -12.414 1 98.19 27 GLN B O 1
ATOM 1540 N N . ASP B 1 28 ? 3.686 -18.531 -12.289 1 98.44 28 ASP B N 1
ATOM 1541 C CA . ASP B 1 28 ? 3.469 -18.703 -13.727 1 98.44 28 ASP B CA 1
ATOM 1542 C C . ASP B 1 28 ? 2.824 -17.453 -14.328 1 98.44 28 ASP B C 1
ATOM 1544 O O . ASP B 1 28 ? 1.615 -17.25 -14.203 1 98.44 28 ASP B O 1
ATOM 1548 N N . PRO B 1 29 ? 3.625 -16.641 -15.008 1 98.56 29 PRO B N 1
ATOM 1549 C CA . PRO B 1 29 ? 3.1 -15.375 -15.523 1 98.56 29 PRO B CA 1
ATOM 1550 C C . PRO B 1 29 ? 1.87 -15.562 -16.406 1 98.56 29 PRO B C 1
ATOM 1552 O O . PRO B 1 29 ? 0.95 -14.742 -16.375 1 98.56 29 PRO B O 1
ATOM 1555 N N . HIS B 1 30 ? 1.842 -16.578 -17.156 1 98.5 30 HIS B N 1
ATOM 1556 C CA . HIS B 1 30 ? 0.741 -16.797 -18.094 1 98.5 30 HIS B CA 1
ATOM 1557 C C . HIS B 1 30 ? -0.541 -17.172 -17.359 1 98.5 30 HIS B C 1
ATOM 1559 O O . HIS B 1 30 ? -1.626 -16.703 -17.719 1 98.5 30 HIS B O 1
ATOM 1565 N N . LYS B 1 31 ? -0.448 -18.031 -16.375 1 98.31 31 LYS B N 1
ATOM 1566 C CA . LYS B 1 31 ? -1.614 -18.375 -15.562 1 98.31 31 LYS B CA 1
ATOM 1567 C C . LYS B 1 31 ? -2.135 -17.156 -14.805 1 98.31 31 LYS B C 1
ATOM 1569 O O . LYS B 1 31 ? -3.342 -16.891 -14.789 1 98.31 31 LYS B O 1
ATOM 1574 N N . VAL B 1 32 ? -1.237 -16.375 -14.227 1 98.56 32 VAL B N 1
ATOM 1575 C CA . VAL B 1 32 ? -1.611 -15.219 -13.43 1 98.56 32 VAL B CA 1
ATOM 1576 C C . VAL B 1 32 ? -2.301 -14.18 -14.305 1 98.56 32 VAL B C 1
ATOM 1578 O O . VAL B 1 32 ? -3.312 -13.594 -13.914 1 98.56 32 VAL B O 1
ATOM 1581 N N . ALA B 1 33 ? -1.831 -13.977 -15.477 1 98.31 33 ALA B N 1
ATOM 1582 C CA . ALA B 1 33 ? -2.35 -12.953 -16.375 1 98.31 33 ALA B CA 1
ATOM 1583 C C . ALA B 1 33 ? -3.814 -13.211 -16.719 1 98.31 33 ALA B C 1
ATOM 1585 O O . ALA B 1 33 ? -4.566 -12.273 -17 1 98.31 33 ALA B O 1
ATOM 1586 N N . GLN B 1 34 ? -4.242 -14.461 -16.625 1 97.62 34 GLN B N 1
ATOM 1587 C CA . GLN B 1 34 ? -5.605 -14.82 -17 1 97.62 34 GLN B CA 1
ATOM 1588 C C . GLN B 1 34 ? -6.617 -14.312 -15.984 1 97.62 34 GLN B C 1
ATOM 1590 O O . GLN B 1 34 ? -7.824 -14.312 -16.234 1 97.62 34 GLN B O 1
ATOM 1595 N N . ALA B 1 35 ? -6.195 -13.914 -14.828 1 97.94 35 ALA B N 1
ATOM 1596 C CA . ALA B 1 35 ? -7.086 -13.391 -13.789 1 97.94 35 ALA B CA 1
ATOM 1597 C C . ALA B 1 35 ? -7.492 -11.953 -14.078 1 97.94 35 ALA B C 1
ATOM 1599 O O . ALA B 1 35 ? -8.375 -11.398 -13.414 1 97.94 35 ALA B O 1
ATOM 1600 N N . TYR B 1 36 ? -6.879 -11.359 -15.125 1 98.06 36 TYR B N 1
ATOM 1601 C CA . TYR B 1 36 ? -7.078 -9.945 -15.422 1 98.06 36 TYR B CA 1
ATOM 1602 C C . TYR B 1 36 ? -7.824 -9.766 -16.734 1 98.06 36 TYR B C 1
ATOM 1604 O O . TYR B 1 36 ? -7.766 -10.633 -17.609 1 98.06 36 TYR B O 1
ATOM 1612 N N . THR B 1 37 ? -8.602 -8.641 -16.828 1 97.69 37 THR B N 1
ATOM 1613 C CA . THR B 1 37 ? -9.148 -8.281 -18.125 1 97.69 37 THR B CA 1
ATOM 1614 C C . THR B 1 37 ? -8.039 -8.039 -19.141 1 97.69 37 THR B C 1
ATOM 1616 O O . THR B 1 37 ? -6.902 -7.734 -18.766 1 97.69 37 THR B O 1
ATOM 1619 N N . PRO B 1 38 ? -8.32 -8.156 -20.406 1 97.56 38 PRO B N 1
ATOM 1620 C CA . PRO B 1 38 ? -7.273 -7.988 -21.422 1 97.56 38 PRO B CA 1
ATOM 1621 C C . PRO B 1 38 ? -6.625 -6.605 -21.375 1 97.56 38 PRO B C 1
ATOM 1623 O O . PRO B 1 38 ? -5.449 -6.461 -21.719 1 97.56 38 PRO B O 1
ATOM 1626 N N . GLU B 1 39 ? -7.344 -5.59 -20.891 1 95.5 39 GLU B N 1
ATOM 1627 C CA . GLU B 1 39 ? -6.816 -4.227 -20.859 1 95.5 39 GLU B CA 1
ATOM 1628 C C . GLU B 1 39 ? -6.559 -3.771 -19.422 1 95.5 39 GLU B C 1
ATOM 1630 O O . GLU B 1 39 ? -6.582 -2.574 -19.125 1 95.5 39 GLU B O 1
ATOM 1635 N N . CYS B 1 40 ? -6.426 -4.754 -18.594 1 96.62 40 CYS B N 1
ATOM 1636 C CA . CYS B 1 40 ? -6.254 -4.434 -17.172 1 96.62 40 CYS B CA 1
ATOM 1637 C C . CYS B 1 40 ? -5.16 -3.391 -16.984 1 96.62 40 CYS B C 1
ATOM 1639 O O . CYS B 1 40 ? -4.133 -3.428 -17.672 1 96.62 40 CYS B O 1
ATOM 1641 N N . ARG B 1 41 ? -5.344 -2.504 -16.062 1 96.12 41 ARG B N 1
ATOM 1642 C CA . ARG B 1 41 ? -4.371 -1.474 -15.719 1 96.12 41 ARG B CA 1
ATOM 1643 C C . ARG B 1 41 ? -3.762 -1.727 -14.344 1 96.12 41 ARG B C 1
ATOM 1645 O O . ARG B 1 41 ? -4.488 -1.915 -13.367 1 96.12 41 ARG B O 1
ATOM 1652 N N . TRP B 1 42 ? -2.387 -1.712 -14.344 1 96.06 42 TRP B N 1
ATOM 1653 C CA . TRP B 1 42 ? -1.614 -1.92 -13.125 1 96.06 42 TRP B CA 1
ATOM 1654 C C . TRP B 1 42 ? -0.832 -0.665 -12.758 1 96.06 42 TRP B C 1
ATOM 1656 O O . TRP B 1 42 ? -0.272 0.005 -13.625 1 96.06 42 TRP B O 1
ATOM 1666 N N . ARG B 1 43 ? -0.858 -0.315 -11.508 1 96.69 43 ARG B N 1
ATOM 1667 C CA . ARG B 1 43 ? 0.323 0.297 -10.906 1 96.69 43 ARG B CA 1
ATOM 1668 C C . ARG B 1 43 ? 0.998 -0.659 -9.93 1 96.69 43 ARG B C 1
ATOM 1670 O O . ARG B 1 43 ? 0.371 -1.12 -8.977 1 96.69 43 ARG B O 1
ATOM 1677 N N . ASN B 1 44 ? 2.154 -1.012 -10.188 1 97.12 44 ASN B N 1
ATOM 1678 C CA . ASN B 1 44 ? 2.979 -1.828 -9.297 1 97.12 44 ASN B CA 1
ATOM 1679 C C . ASN B 1 44 ? 4.207 -1.064 -8.812 1 97.12 44 ASN B C 1
ATOM 1681 O O . ASN B 1 44 ? 5.199 -0.952 -9.539 1 97.12 44 ASN B O 1
ATOM 1685 N N . ARG B 1 45 ? 4.113 -0.637 -7.547 1 97.25 45 ARG B N 1
ATOM 1686 C CA . ARG B 1 45 ? 5.133 0.258 -7.004 1 97.25 45 ARG B CA 1
ATOM 1687 C C . ARG B 1 45 ? 5.27 1.513 -7.859 1 97.25 45 ARG B C 1
ATOM 1689 O O . ARG B 1 45 ? 4.324 2.297 -7.98 1 97.25 45 ARG B O 1
ATOM 1696 N N . ASP B 1 46 ? 6.344 1.618 -8.594 1 95.62 46 ASP B N 1
ATOM 1697 C CA . ASP B 1 46 ? 6.602 2.814 -9.391 1 95.62 46 ASP B CA 1
ATOM 1698 C C . ASP B 1 46 ? 6.41 2.535 -10.875 1 95.62 46 ASP B C 1
ATOM 1700 O O . ASP B 1 46 ? 6.777 3.355 -11.719 1 95.62 46 ASP B O 1
ATOM 1704 N N . GLN B 1 47 ? 5.84 1.357 -11.227 1 95.75 47 GLN B N 1
ATOM 1705 C CA . GLN B 1 47 ? 5.676 0.981 -12.625 1 95.75 47 GLN B CA 1
ATOM 1706 C C . GLN B 1 47 ? 4.199 0.957 -13.016 1 95.75 47 GLN B C 1
ATOM 1708 O O . GLN B 1 47 ? 3.357 0.484 -12.25 1 95.75 47 GLN B O 1
ATOM 1713 N N . PHE B 1 48 ? 3.953 1.465 -14.148 1 95.38 48 PHE B N 1
ATOM 1714 C CA . PHE B 1 48 ? 2.615 1.494 -14.727 1 95.38 48 PHE B CA 1
ATOM 1715 C C . PHE B 1 48 ? 2.529 0.569 -15.938 1 95.38 48 PHE B C 1
ATOM 1717 O O . PHE B 1 48 ? 3.289 0.719 -16.891 1 95.38 48 PHE B O 1
ATOM 1724 N N . VAL B 1 49 ? 1.662 -0.418 -15.828 1 95.5 49 VAL B N 1
ATOM 1725 C CA . VAL B 1 49 ? 1.555 -1.485 -16.812 1 95.5 49 VAL B CA 1
ATOM 1726 C C . VAL B 1 49 ? 0.112 -1.596 -17.312 1 95.5 49 VAL B C 1
ATOM 1728 O O . VAL B 1 49 ? -0.828 -1.462 -16.516 1 95.5 49 VAL B O 1
ATOM 1731 N N . ALA B 1 50 ? -0.091 -1.899 -18.625 1 96 50 ALA B N 1
ATOM 1732 C CA . ALA B 1 50 ? -1.434 -2.096 -19.172 1 96 50 ALA B CA 1
ATOM 1733 C C . ALA B 1 50 ? -1.468 -3.271 -20.141 1 96 50 ALA B C 1
ATOM 1735 O O . ALA B 1 50 ? -0.652 -3.348 -21.062 1 96 50 ALA B O 1
ATOM 1736 N N . GLY B 1 51 ? -2.467 -4.156 -19.828 1 97.12 51 GLY B N 1
ATOM 1737 C CA . GLY B 1 51 ? -2.67 -5.281 -20.734 1 97.12 51 GLY B CA 1
ATOM 1738 C C . GLY B 1 51 ? -1.956 -6.539 -20.281 1 97.12 51 GLY B C 1
ATOM 1739 O O . GLY B 1 51 ? -0.882 -6.473 -19.688 1 97.12 51 GLY B O 1
ATOM 1740 N N . ARG B 1 52 ? -2.506 -7.688 -20.703 1 98.38 52 ARG B N 1
ATOM 1741 C CA . ARG B 1 52 ? -2.023 -8.984 -20.25 1 98.38 52 ARG B CA 1
ATOM 1742 C C . ARG B 1 52 ? -0.598 -9.242 -20.734 1 98.38 52 ARG B C 1
ATOM 1744 O O . ARG B 1 52 ? 0.214 -9.812 -20 1 98.38 52 ARG B O 1
ATOM 1751 N N . GLU B 1 53 ? -0.296 -8.852 -21.938 1 98.5 53 GLU B N 1
ATOM 1752 C CA . GLU B 1 53 ? 1.042 -9.102 -22.469 1 98.5 53 GLU B CA 1
ATOM 1753 C C . GLU B 1 53 ? 2.105 -8.398 -21.625 1 98.5 53 GLU B C 1
ATOM 1755 O O . GLU B 1 53 ? 3.137 -8.984 -21.297 1 98.5 53 GLU B O 1
ATOM 1760 N N . LYS B 1 54 ? 1.876 -7.156 -21.328 1 98.19 54 LYS B N 1
ATOM 1761 C CA . LYS B 1 54 ? 2.832 -6.391 -20.516 1 98.19 54 LYS B CA 1
ATOM 1762 C C . LYS B 1 54 ? 2.895 -6.918 -19.094 1 98.19 54 LYS B C 1
ATOM 1764 O O . LYS B 1 54 ? 3.949 -6.871 -18.453 1 98.19 54 LYS B O 1
ATOM 1769 N N . ILE B 1 55 ? 1.763 -7.391 -18.609 1 98.25 55 ILE B N 1
ATOM 1770 C CA . ILE B 1 55 ? 1.732 -8.016 -17.297 1 98.25 55 ILE B CA 1
ATOM 1771 C C . ILE B 1 55 ? 2.609 -9.266 -17.297 1 98.25 55 ILE B C 1
ATOM 1773 O O . ILE B 1 55 ? 3.395 -9.477 -16.375 1 98.25 55 ILE B O 1
ATOM 1777 N N . ILE B 1 56 ? 2.492 -10.07 -18.344 1 98.75 56 ILE B N 1
ATOM 1778 C CA . ILE B 1 56 ? 3.299 -11.281 -18.453 1 98.75 56 ILE B CA 1
ATOM 1779 C C . ILE B 1 56 ? 4.781 -10.914 -18.469 1 98.75 56 ILE B C 1
ATOM 1781 O O . ILE B 1 56 ? 5.586 -11.539 -17.766 1 98.75 56 ILE B O 1
ATOM 1785 N N . ASP B 1 57 ? 5.129 -9.906 -19.234 1 98.75 57 ASP B N 1
ATOM 1786 C CA . ASP B 1 57 ? 6.512 -9.453 -19.281 1 98.75 57 ASP B CA 1
ATOM 1787 C C . ASP B 1 57 ? 6.996 -9 -17.906 1 98.75 57 ASP B C 1
ATOM 1789 O O . ASP B 1 57 ? 8.102 -9.352 -17.484 1 98.75 57 ASP B O 1
ATOM 1793 N N . PHE B 1 58 ? 6.23 -8.25 -17.297 1 98.62 58 PHE B N 1
ATOM 1794 C CA . PHE B 1 58 ? 6.555 -7.746 -15.969 1 98.62 58 PHE B CA 1
ATOM 1795 C C . PHE B 1 58 ? 6.777 -8.898 -14.992 1 98.62 58 PHE B C 1
ATOM 1797 O O . PHE B 1 58 ? 7.797 -8.945 -14.297 1 98.62 58 PHE B O 1
ATOM 1804 N N . LEU B 1 59 ? 5.816 -9.82 -14.914 1 98.62 59 LEU B N 1
ATOM 1805 C CA . LEU B 1 59 ? 5.867 -10.93 -13.961 1 98.62 59 LEU B CA 1
ATOM 1806 C C . LEU B 1 59 ? 7.02 -11.875 -14.281 1 98.62 59 LEU B C 1
ATOM 1808 O O . LEU B 1 59 ? 7.629 -12.445 -13.375 1 98.62 59 LEU B O 1
ATOM 1812 N N . SER B 1 60 ? 7.285 -12.039 -15.586 1 98.69 60 SER B N 1
ATOM 1813 C CA . SER B 1 60 ? 8.422 -12.867 -15.969 1 98.69 60 SER B CA 1
ATOM 1814 C C . SER B 1 60 ? 9.727 -12.312 -15.414 1 98.69 60 SER B C 1
ATOM 1816 O O . SER B 1 60 ? 10.555 -13.062 -14.891 1 98.69 60 SER B O 1
ATOM 1818 N N . LYS B 1 61 ? 9.914 -11.031 -15.586 1 98.12 61 LYS B N 1
ATOM 1819 C CA . LYS B 1 61 ? 11.109 -10.383 -15.055 1 98.12 61 LYS B CA 1
ATOM 1820 C C . LYS B 1 61 ? 11.133 -10.445 -13.531 1 98.12 61 LYS B C 1
ATOM 1822 O O . LYS B 1 61 ? 12.18 -10.703 -12.93 1 98.12 61 LYS B O 1
ATOM 1827 N N . LYS B 1 62 ? 9.984 -10.234 -12.906 1 97.81 62 LYS B N 1
ATOM 1828 C CA . LYS B 1 62 ? 9.875 -10.266 -11.453 1 97.81 62 LYS B CA 1
ATOM 1829 C C . LYS B 1 62 ? 10.352 -11.602 -10.891 1 97.81 62 LYS B C 1
ATOM 1831 O O . LYS B 1 62 ? 11.18 -11.633 -9.977 1 97.81 62 LYS B O 1
ATOM 1836 N N . TRP B 1 63 ? 9.891 -12.68 -11.391 1 97.25 63 TRP B N 1
ATOM 1837 C CA . TRP B 1 63 ? 10.141 -13.977 -10.766 1 97.25 63 TRP B CA 1
ATOM 1838 C C . TRP B 1 63 ? 11.461 -14.562 -11.25 1 97.25 63 TRP B C 1
ATOM 1840 O O . TRP B 1 63 ? 11.914 -15.594 -10.734 1 97.25 63 TRP B O 1
ATOM 1850 N N . LYS B 1 64 ? 12.023 -13.984 -12.281 1 96.75 64 LYS B N 1
ATOM 1851 C CA . LYS B 1 64 ? 13.43 -14.273 -12.562 1 96.75 64 LYS B CA 1
ATOM 1852 C C . LYS B 1 64 ? 14.336 -13.703 -11.477 1 96.75 64 LYS B C 1
ATOM 1854 O O . LYS B 1 64 ? 15.352 -14.305 -11.125 1 96.75 64 LYS B O 1
ATOM 1859 N N . ARG B 1 65 ? 13.953 -12.625 -10.992 1 96.44 65 ARG B N 1
ATOM 1860 C CA . ARG B 1 65 ? 14.758 -11.922 -9.992 1 96.44 65 ARG B CA 1
ATOM 1861 C C . ARG B 1 65 ? 14.445 -12.43 -8.586 1 96.44 65 ARG B C 1
ATOM 1863 O O . ARG B 1 65 ? 15.359 -12.695 -7.805 1 96.44 65 ARG B O 1
ATOM 1870 N N . GLU B 1 66 ? 13.172 -12.469 -8.258 1 97.88 66 GLU B N 1
ATOM 1871 C CA . GLU B 1 66 ? 12.734 -12.82 -6.91 1 97.88 66 GLU B CA 1
ATOM 1872 C C . GLU B 1 66 ? 12.641 -14.328 -6.738 1 97.88 66 GLU B C 1
ATOM 1874 O O . GLU B 1 66 ? 11.555 -14.906 -6.828 1 97.88 66 GLU B O 1
ATOM 1879 N N . LYS B 1 67 ? 13.719 -14.891 -6.242 1 96.62 67 LYS B N 1
ATOM 1880 C CA . LYS B 1 67 ? 13.773 -16.344 -6.062 1 96.62 67 LYS B CA 1
ATOM 1881 C C . LYS B 1 67 ? 13.195 -16.75 -4.707 1 96.62 67 LYS B C 1
ATOM 1883 O O . LYS B 1 67 ? 13.172 -15.945 -3.771 1 96.62 67 LYS B O 1
ATOM 1888 N N . GLY B 1 68 ? 12.797 -18.016 -4.625 1 95.44 68 GLY B N 1
ATOM 1889 C CA . GLY B 1 68 ? 12.25 -18.516 -3.371 1 95.44 68 GLY B CA 1
ATOM 1890 C C . GLY B 1 68 ? 10.984 -17.797 -2.949 1 95.44 68 GLY B C 1
ATOM 1891 O O . GLY B 1 68 ? 10.664 -17.734 -1.759 1 95.44 68 GLY B O 1
ATOM 1892 N N . TYR B 1 69 ? 10.297 -17.312 -3.887 1 97.38 69 TYR B N 1
ATOM 1893 C CA . TYR B 1 69 ? 9.125 -16.469 -3.684 1 97.38 69 TYR B CA 1
ATOM 1894 C C . TYR B 1 69 ? 8.016 -17.25 -2.984 1 97.38 69 TYR B C 1
ATOM 1896 O O . TYR B 1 69 ? 7.621 -18.328 -3.436 1 97.38 69 TYR B O 1
ATOM 1904 N N . LYS B 1 70 ? 7.484 -16.703 -1.827 1 97.31 70 LYS B N 1
ATOM 1905 C CA . LYS B 1 70 ? 6.32 -17.188 -1.097 1 97.31 70 LYS B CA 1
ATOM 1906 C C . LYS B 1 70 ? 5.438 -16.031 -0.634 1 97.31 70 LYS B C 1
ATOM 1908 O O . LYS B 1 70 ? 5.898 -15.148 0.095 1 97.31 70 LYS B O 1
ATOM 1913 N N . LEU B 1 71 ? 4.172 -16.109 -1.034 1 97.56 71 LEU B N 1
ATOM 1914 C CA . LEU B 1 71 ? 3.271 -14.969 -0.864 1 97.56 71 LEU B CA 1
ATOM 1915 C C . LEU B 1 71 ? 2.068 -15.344 -0.008 1 97.56 71 LEU B C 1
ATOM 1917 O O . LEU B 1 71 ? 1.46 -16.406 -0.22 1 97.56 71 LEU B O 1
ATOM 1921 N N . ARG B 1 72 ? 1.768 -14.516 0.936 1 96.88 72 ARG B N 1
ATOM 1922 C CA . ARG B 1 72 ? 0.531 -14.578 1.707 1 96.88 72 ARG B CA 1
ATOM 1923 C C . ARG B 1 72 ? -0.295 -13.305 1.518 1 96.88 72 ARG B C 1
ATOM 1925 O O . ARG B 1 72 ? 0.246 -12.203 1.535 1 96.88 72 ARG B O 1
ATOM 1932 N N . LYS B 1 73 ? -1.619 -13.484 1.295 1 97.5 73 LYS B N 1
ATOM 1933 C CA . LYS B 1 73 ? -2.57 -12.383 1.196 1 97.5 73 LYS B CA 1
ATOM 1934 C C . LYS B 1 73 ? -3.689 -12.523 2.225 1 97.5 73 LYS B C 1
ATOM 1936 O O . LYS B 1 73 ? -4.094 -13.641 2.557 1 97.5 73 LYS B O 1
ATOM 1941 N N . GLU B 1 74 ? -4.141 -11.422 2.678 1 96.88 74 GLU B N 1
ATOM 1942 C CA . GLU B 1 74 ? -5.312 -11.375 3.545 1 96.88 74 GLU B CA 1
ATOM 1943 C C . GLU B 1 74 ? -6.281 -10.281 3.098 1 96.88 74 GLU B C 1
ATOM 1945 O O . GLU B 1 74 ? -5.859 -9.195 2.688 1 96.88 74 GLU B O 1
ATOM 1950 N N . LEU B 1 75 ? -7.59 -10.578 3.215 1 98.12 75 LEU B N 1
ATOM 1951 C CA . LEU B 1 75 ? -8.602 -9.555 2.98 1 98.12 75 LEU B CA 1
ATOM 1952 C C . LEU B 1 75 ? -8.523 -8.469 4.047 1 98.12 75 LEU B C 1
ATOM 1954 O O . LEU B 1 75 ? -8.484 -8.758 5.242 1 98.12 75 LEU B O 1
ATOM 1958 N N . PHE B 1 76 ? -8.508 -7.281 3.633 1 98.06 76 PHE B N 1
ATOM 1959 C CA . PHE B 1 76 ? -8.594 -6.191 4.594 1 98.06 76 PHE B CA 1
ATOM 1960 C C . PHE B 1 76 ? -10 -5.605 4.621 1 98.06 76 PHE B C 1
ATOM 1962 O O . PHE B 1 76 ? -10.648 -5.57 5.668 1 98.06 76 PHE B O 1
ATOM 1969 N N . ALA B 1 77 ? -10.477 -5.199 3.451 1 98.5 77 ALA B N 1
ATOM 1970 C CA . ALA B 1 77 ? -11.82 -4.645 3.281 1 98.5 77 ALA B CA 1
ATOM 1971 C C . ALA B 1 77 ? -12.359 -4.93 1.884 1 98.5 77 ALA B C 1
ATOM 1973 O O . ALA B 1 77 ? -11.609 -5.34 0.994 1 98.5 77 ALA B O 1
ATOM 1974 N N . PHE B 1 78 ? -13.664 -4.746 1.714 1 98.31 78 PHE B N 1
ATOM 1975 C CA . PHE B 1 78 ? -14.289 -4.883 0.401 1 98.31 78 PHE B CA 1
ATOM 1976 C C . PHE B 1 78 ? -15.57 -4.062 0.319 1 98.31 78 PHE B C 1
ATOM 1978 O O . PHE B 1 78 ? -16.25 -3.857 1.328 1 98.31 78 PHE B O 1
ATOM 1985 N N . THR B 1 79 ? -15.867 -3.553 -0.859 1 97.12 79 THR B N 1
ATOM 1986 C CA . THR B 1 79 ? -17.125 -2.883 -1.187 1 97.12 79 THR B CA 1
ATOM 1987 C C . THR B 1 79 ? -17.531 -3.166 -2.631 1 97.12 79 THR B C 1
ATOM 1989 O O . THR B 1 79 ? -16.812 -2.795 -3.564 1 97.12 79 THR B O 1
ATOM 1992 N N . ASP B 1 80 ? -18.688 -3.811 -2.785 1 96.25 80 ASP B N 1
ATOM 1993 C CA . ASP B 1 80 ? -19.219 -4.074 -4.113 1 96.25 80 ASP B CA 1
ATOM 1994 C C . ASP B 1 80 ? -18.234 -4.848 -4.973 1 96.25 80 ASP B C 1
ATOM 1996 O O . ASP B 1 80 ? -17.969 -6.027 -4.727 1 96.25 80 ASP B O 1
ATOM 2000 N N . ASN B 1 81 ? -17.594 -4.188 -5.875 1 98.12 81 ASN B N 1
ATOM 2001 C CA . ASN B 1 81 ? -16.688 -4.879 -6.797 1 98.12 81 ASN B CA 1
ATOM 2002 C C . ASN B 1 81 ? -15.227 -4.574 -6.492 1 98.12 81 ASN B C 1
ATOM 2004 O O . ASN B 1 81 ? -14.359 -4.754 -7.348 1 98.12 81 ASN B O 1
ATOM 2008 N N . CYS B 1 82 ? -14.945 -4.023 -5.344 1 98.31 82 CYS B N 1
ATOM 2009 C CA . CYS B 1 82 ? -13.594 -3.646 -4.941 1 98.31 82 CYS B CA 1
ATOM 2010 C C . CYS B 1 82 ? -13.125 -4.496 -3.77 1 98.31 82 CYS B C 1
ATOM 2012 O O . CYS B 1 82 ? -13.898 -4.809 -2.865 1 98.31 82 CYS B O 1
ATOM 2014 N N . ILE B 1 83 ? -11.875 -4.895 -3.771 1 98.62 83 ILE B N 1
ATOM 2015 C CA . ILE B 1 83 ? -11.242 -5.621 -2.674 1 98.62 83 ILE B CA 1
ATOM 2016 C C . ILE B 1 83 ? -9.906 -4.973 -2.326 1 98.62 83 ILE B C 1
ATOM 2018 O O . ILE B 1 83 ? -9.07 -4.754 -3.205 1 98.62 83 ILE B O 1
ATOM 2022 N N . ALA B 1 84 ? -9.734 -4.609 -1.079 1 98.69 84 ALA B N 1
ATOM 2023 C CA . ALA B 1 84 ? -8.453 -4.18 -0.53 1 98.69 84 ALA B CA 1
ATOM 2024 C C . ALA B 1 84 ? -7.746 -5.336 0.172 1 98.69 84 ALA B C 1
ATOM 2026 O O . ALA B 1 84 ? -8.336 -6.016 1.014 1 98.69 84 ALA B O 1
ATOM 2027 N N . VAL B 1 85 ? -6.492 -5.496 -0.196 1 98.5 85 VAL B N 1
ATOM 2028 C CA . VAL B 1 85 ? -5.738 -6.66 0.248 1 98.5 85 VAL B CA 1
ATOM 2029 C C . VAL B 1 85 ? -4.477 -6.211 0.979 1 98.5 85 VAL B C 1
ATOM 2031 O O . VAL B 1 85 ? -3.811 -5.262 0.559 1 98.5 85 VAL B O 1
ATOM 2034 N N . THR B 1 86 ? -4.184 -6.832 2.076 1 97.06 86 THR B N 1
ATOM 2035 C CA . THR B 1 86 ? -2.854 -6.789 2.678 1 97.06 86 THR B CA 1
ATOM 2036 C C . THR B 1 86 ? -2.059 -8.047 2.326 1 97.06 86 THR B C 1
ATOM 2038 O O . THR B 1 86 ? -2.619 -9.141 2.254 1 97.06 86 THR B O 1
ATOM 2041 N N . PHE B 1 87 ? -0.738 -7.824 2.096 1 97.06 87 PHE B N 1
ATOM 2042 C CA . PHE B 1 87 ? 0.035 -9.008 1.742 1 97.06 87 PHE B CA 1
ATOM 2043 C C . PHE B 1 87 ? 1.456 -8.914 2.283 1 97.06 87 PHE B C 1
ATOM 2045 O O . PHE B 1 87 ? 1.933 -7.816 2.592 1 97.06 87 PHE B O 1
ATOM 2052 N N . TRP B 1 88 ? 2.098 -10.07 2.293 1 95.94 88 TRP B N 1
ATOM 2053 C CA . TRP B 1 88 ? 3.516 -10.25 2.588 1 95.94 88 TRP B CA 1
ATOM 2054 C C . TRP B 1 88 ? 4.117 -11.352 1.717 1 95.94 88 TRP B C 1
ATOM 2056 O O . TRP B 1 88 ? 3.48 -12.375 1.472 1 95.94 88 TRP B O 1
ATOM 2066 N N . TYR B 1 89 ? 5.258 -11.062 1.289 1 97.06 89 TYR B N 1
ATOM 2067 C CA . TYR B 1 89 ? 5.953 -12.18 0.663 1 97.06 89 TYR B CA 1
ATOM 2068 C C . TYR B 1 89 ? 7.453 -12.109 0.928 1 97.06 89 TYR B C 1
ATOM 2070 O O . TYR B 1 89 ? 7.973 -11.055 1.297 1 97.06 89 TYR B O 1
ATOM 2078 N N . GLU B 1 90 ? 8.055 -13.227 0.807 1 97.5 90 GLU B N 1
ATOM 2079 C CA . GLU B 1 90 ? 9.5 -13.367 0.979 1 97.5 90 GLU B CA 1
ATOM 2080 C C . GLU B 1 90 ? 10.164 -13.852 -0.306 1 97.5 90 GLU B C 1
ATOM 2082 O O . GLU B 1 90 ? 9.547 -14.586 -1.086 1 97.5 90 GLU B O 1
ATOM 2087 N N . TRP B 1 91 ? 11.367 -13.438 -0.44 1 98 91 TRP B N 1
ATOM 2088 C CA . TRP B 1 91 ? 12.164 -13.812 -1.604 1 98 91 TRP B CA 1
ATOM 2089 C C . TRP B 1 91 ? 13.648 -13.562 -1.354 1 98 91 TRP B C 1
ATOM 2091 O O . TRP B 1 91 ? 14.016 -12.906 -0.379 1 98 91 TRP B O 1
ATOM 2101 N N . TYR B 1 92 ? 14.492 -14.148 -2.172 1 97.88 92 TYR B N 1
ATOM 2102 C CA . TYR B 1 92 ? 15.914 -13.875 -2.023 1 97.88 92 TYR B CA 1
ATOM 2103 C C . TYR B 1 92 ? 16.562 -13.594 -3.373 1 97.88 92 TYR B C 1
ATOM 2105 O O . TYR B 1 92 ? 16 -13.922 -4.418 1 97.88 92 TYR B O 1
ATOM 2113 N N . GLU B 1 93 ? 17.516 -12.867 -3.354 1 97 93 GLU B N 1
ATOM 2114 C CA . GLU B 1 93 ? 18.453 -12.711 -4.473 1 97 93 GLU B CA 1
ATOM 2115 C C . GLU B 1 93 ? 19.812 -13.328 -4.152 1 97 93 GLU B C 1
ATOM 2117 O O . GLU B 1 93 ? 20.234 -13.352 -2.996 1 97 93 GLU B O 1
ATOM 2122 N N . ASP B 1 94 ? 20.453 -13.727 -5.156 1 95.56 94 ASP B N 1
ATOM 2123 C CA . ASP B 1 94 ? 21.797 -14.273 -4.977 1 95.56 94 ASP B CA 1
ATOM 2124 C C . ASP B 1 94 ? 22.812 -13.156 -4.77 1 95.56 94 ASP B C 1
ATOM 2126 O O . ASP B 1 94 ? 22.797 -12.148 -5.48 1 95.56 94 ASP B O 1
ATOM 2130 N N . LYS B 1 95 ? 23.703 -13.297 -3.785 1 94.69 95 LYS B N 1
ATOM 2131 C CA . LYS B 1 95 ? 24.828 -12.391 -3.604 1 94.69 95 LYS B CA 1
ATOM 2132 C C . LYS B 1 95 ? 26.047 -12.859 -4.41 1 94.69 95 LYS B C 1
ATOM 2134 O O . LYS B 1 95 ? 26.141 -14.039 -4.762 1 94.69 95 LYS B O 1
ATOM 2139 N N . PRO B 1 96 ? 26.859 -12.008 -4.656 1 94.5 96 PRO B N 1
ATOM 2140 C CA . PRO B 1 96 ? 28.047 -12.391 -5.418 1 94.5 96 PRO B CA 1
ATOM 2141 C C . PRO B 1 96 ? 28.844 -13.516 -4.758 1 94.5 96 PRO B C 1
ATOM 2143 O O . PRO B 1 96 ? 29.469 -14.32 -5.445 1 94.5 96 PRO B O 1
ATOM 2146 N N . ASP B 1 97 ? 28.828 -13.609 -3.482 1 95.81 97 ASP B N 1
ATOM 2147 C CA . ASP B 1 97 ? 29.609 -14.602 -2.756 1 95.81 97 ASP B CA 1
ATOM 2148 C C . ASP B 1 97 ? 28.875 -15.945 -2.688 1 95.81 97 ASP B C 1
ATOM 2150 O O . ASP B 1 97 ? 29.328 -16.875 -2.014 1 95.81 97 ASP B O 1
ATOM 2154 N N . GLY B 1 98 ? 27.75 -16.031 -3.234 1 93.69 98 GLY B N 1
ATOM 2155 C CA . GLY B 1 98 ? 27.031 -17.281 -3.322 1 93.69 98 GLY B CA 1
ATOM 2156 C C . GLY B 1 98 ? 25.953 -17.422 -2.254 1 93.69 98 GLY B C 1
ATOM 2157 O O . GLY B 1 98 ? 25.156 -18.359 -2.289 1 93.69 98 GLY B O 1
ATOM 2158 N N . THR B 1 99 ? 25.984 -16.562 -1.332 1 95.31 99 THR B N 1
ATOM 2159 C CA . THR B 1 99 ? 24.953 -16.609 -0.295 1 95.31 99 THR B CA 1
ATOM 2160 C C . THR B 1 99 ? 23.672 -15.922 -0.763 1 95.31 99 THR B C 1
ATOM 2162 O O . THR B 1 99 ? 23.656 -15.32 -1.84 1 95.31 99 THR B O 1
ATOM 2165 N N . LYS B 1 100 ? 22.672 -16.047 0.064 1 96.56 100 LYS B N 1
ATOM 2166 C CA . LYS B 1 100 ? 21.359 -15.477 -0.258 1 96.56 100 LYS B CA 1
ATOM 2167 C C . LYS B 1 100 ? 21.078 -14.234 0.588 1 96.56 100 LYS B C 1
ATOM 2169 O O . LYS B 1 100 ? 21.344 -14.227 1.793 1 96.56 100 LYS B O 1
ATOM 2174 N N . GLN B 1 101 ? 20.625 -13.188 -0.047 1 98 101 GLN B N 1
ATOM 2175 C CA . GLN B 1 101 ? 20 -12.086 0.681 1 98 101 GLN B CA 1
ATOM 2176 C C . GLN B 1 101 ? 18.469 -12.203 0.651 1 98 101 GLN B C 1
ATOM 2178 O O . GLN B 1 101 ? 17.859 -12.039 -0.402 1 98 101 GLN B O 1
ATOM 2183 N N . TRP B 1 102 ? 17.938 -12.414 1.832 1 97.81 102 TRP B N 1
ATOM 2184 C CA . TRP B 1 102 ? 16.484 -12.539 1.942 1 97.81 102 TRP B CA 1
ATOM 2185 C C . TRP B 1 102 ? 15.836 -11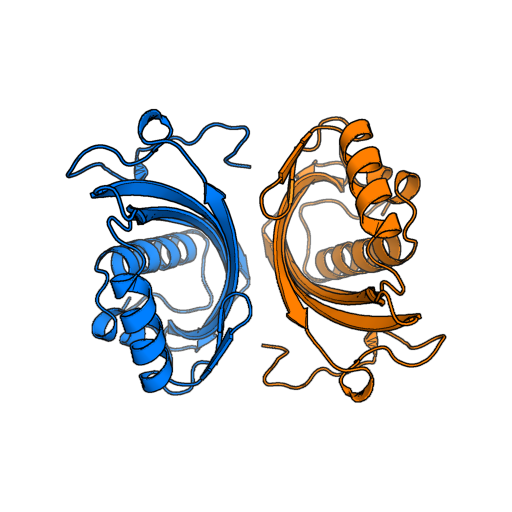.18 2.158 1 97.81 102 TRP B C 1
ATOM 2187 O O . TRP B 1 102 ? 16.422 -10.305 2.799 1 97.81 102 TRP B O 1
ATOM 2197 N N . HIS B 1 103 ? 14.641 -11.117 1.579 1 98.12 103 HIS B N 1
ATOM 2198 C CA . HIS B 1 103 ? 13.797 -9.945 1.736 1 98.12 103 HIS B CA 1
ATOM 2199 C C . HIS B 1 103 ? 12.375 -10.336 2.135 1 98.12 103 HIS B C 1
ATOM 2201 O O . HIS B 1 103 ? 11.891 -11.398 1.742 1 98.12 103 HIS B O 1
ATOM 2207 N N . ARG B 1 104 ? 11.766 -9.539 2.916 1 97.5 104 ARG B N 1
ATOM 2208 C CA . ARG B 1 104 ? 10.32 -9.57 3.125 1 97.5 104 ARG B CA 1
ATOM 2209 C C . ARG B 1 104 ? 9.664 -8.297 2.604 1 97.5 104 ARG B C 1
ATOM 2211 O O . ARG B 1 104 ? 10 -7.195 3.041 1 97.5 104 ARG B O 1
ATOM 2218 N N . THR B 1 105 ? 8.789 -8.492 1.673 1 97.81 105 THR B N 1
ATOM 2219 C CA . THR B 1 105 ? 8.016 -7.367 1.151 1 97.81 105 THR B CA 1
ATOM 2220 C C . THR B 1 105 ? 6.688 -7.234 1.886 1 97.81 105 THR B C 1
ATOM 2222 O O . THR B 1 105 ? 5.93 -8.203 1.981 1 97.81 105 THR B O 1
ATOM 2225 N N . TYR B 1 106 ? 6.469 -6.078 2.439 1 96.94 106 TYR B N 1
ATOM 2226 C CA . TYR B 1 106 ? 5.164 -5.691 2.971 1 96.94 106 TYR B CA 1
ATOM 2227 C C . TYR B 1 106 ? 4.406 -4.82 1.975 1 96.94 106 TYR B C 1
ATOM 2229 O O . TYR B 1 106 ? 4.961 -3.865 1.427 1 96.94 106 TYR B O 1
ATOM 2237 N N . GLY B 1 107 ? 3.1 -5.172 1.757 1 97.75 107 GLY B N 1
ATOM 2238 C CA . GLY B 1 107 ? 2.424 -4.344 0.771 1 97.75 107 GLY B CA 1
ATOM 2239 C C . GLY B 1 107 ? 0.911 -4.406 0.877 1 97.75 107 GLY B C 1
ATOM 2240 O O . GLY B 1 107 ? 0.372 -5.086 1.753 1 97.75 107 GLY B O 1
ATOM 2241 N N . LEU B 1 108 ? 0.289 -3.557 0.139 1 98.5 108 LEU B N 1
ATOM 2242 C CA . LEU B 1 108 ? -1.157 -3.414 0.013 1 98.5 108 LEU B CA 1
ATOM 2243 C C . LEU B 1 108 ? -1.575 -3.396 -1.454 1 98.5 108 LEU B C 1
ATOM 2245 O O . LEU B 1 108 ? -0.841 -2.895 -2.307 1 98.5 108 LEU B O 1
ATOM 2249 N N . GLU B 1 109 ? -2.799 -3.928 -1.688 1 98.56 109 GLU B N 1
ATOM 2250 C CA . GLU B 1 109 ? -3.346 -3.895 -3.043 1 98.56 109 GLU B CA 1
ATOM 2251 C C . GLU B 1 109 ? -4.801 -3.439 -3.039 1 98.56 109 GLU B C 1
ATOM 2253 O O . GLU B 1 109 ? -5.566 -3.797 -2.141 1 98.56 109 GLU B O 1
ATOM 2258 N N . ASP B 1 110 ? -5.156 -2.646 -4.012 1 98 110 ASP B N 1
ATOM 2259 C CA . ASP B 1 110 ? -6.527 -2.301 -4.375 1 98 110 ASP B CA 1
ATOM 2260 C C . ASP B 1 110 ? -6.941 -2.984 -5.676 1 98 110 ASP B C 1
ATOM 2262 O O . ASP B 1 110 ? -6.371 -2.709 -6.734 1 98 110 ASP B O 1
ATOM 2266 N N . TRP B 1 111 ? -7.93 -3.857 -5.582 1 98.38 111 TRP B N 1
ATOM 2267 C CA . TRP B 1 111 ? -8.414 -4.594 -6.742 1 98.38 111 TRP B CA 1
ATOM 2268 C C . TRP B 1 111 ? -9.805 -4.105 -7.156 1 98.38 111 TRP B C 1
ATOM 2270 O O . TRP B 1 111 ? -10.711 -4.023 -6.324 1 98.38 111 TRP B O 1
ATOM 2280 N N . THR B 1 112 ? -10 -3.748 -8.406 1 98 112 THR B N 1
ATOM 2281 C CA . THR B 1 112 ? -11.312 -3.447 -8.977 1 98 112 THR B CA 1
ATOM 2282 C C . THR B 1 112 ? -11.68 -4.473 -10.047 1 98 112 THR B C 1
ATOM 2284 O O . THR B 1 112 ? -10.914 -4.711 -10.977 1 98 112 THR B O 1
ATOM 2287 N N . PHE B 1 113 ? -12.867 -4.988 -9.922 1 98.06 113 PHE B N 1
ATOM 2288 C CA . PHE B 1 113 ? -13.227 -6.125 -10.766 1 98.06 113 PHE B CA 1
ATOM 2289 C C . PHE B 1 113 ? -14.305 -5.738 -11.766 1 98.06 113 PHE B C 1
ATOM 2291 O O . PHE B 1 113 ? -15.203 -4.953 -11.445 1 98.06 113 PHE B O 1
ATOM 2298 N N . HIS B 1 114 ? -14.156 -6.32 -12.875 1 97.25 114 HIS B N 1
ATOM 2299 C CA . HIS B 1 114 ? -15.25 -6.371 -13.844 1 97.25 114 HIS B CA 1
ATOM 2300 C C . HIS B 1 114 ? -16.359 -7.297 -13.367 1 97.25 114 HIS B C 1
ATOM 2302 O O . HIS B 1 114 ? -16.156 -8.117 -12.469 1 97.25 114 HIS B O 1
ATOM 2308 N N . LYS B 1 115 ? -17.531 -7.211 -14.008 1 96.44 115 LYS B N 1
ATOM 2309 C CA . LYS B 1 115 ? -18.688 -7.992 -13.594 1 96.44 115 LYS B CA 1
ATOM 2310 C C . LYS B 1 115 ? -18.469 -9.484 -13.82 1 96.44 115 LYS B C 1
ATOM 2312 O O . LYS B 1 115 ? -19.094 -10.32 -13.172 1 96.44 115 LYS B O 1
ATOM 2317 N N . ASP B 1 116 ? -17.594 -9.828 -14.672 1 95.88 116 ASP B N 1
ATOM 2318 C CA . ASP B 1 116 ? -17.359 -11.234 -14.984 1 95.88 116 ASP B CA 1
ATOM 2319 C C . ASP B 1 116 ? -16.375 -11.859 -14.008 1 95.88 116 ASP B C 1
ATOM 2321 O O . ASP B 1 116 ? -16 -13.023 -14.148 1 95.88 116 ASP B O 1
ATOM 2325 N N . GLY B 1 117 ? -15.852 -11.008 -13.078 1 97.19 117 GLY B N 1
ATOM 2326 C CA . GLY B 1 117 ? -14.984 -11.539 -12.047 1 97.19 117 GLY B CA 1
ATOM 2327 C C . GLY B 1 117 ? -13.508 -11.359 -12.344 1 97.19 117 GLY B C 1
ATOM 2328 O O . GLY B 1 117 ? -12.648 -11.719 -11.539 1 97.19 117 GLY B O 1
ATOM 2329 N N . LEU B 1 118 ? -13.219 -10.844 -13.508 1 98.06 118 LEU B N 1
ATOM 2330 C CA . LEU B 1 118 ? -11.836 -10.539 -13.836 1 98.06 118 LEU B CA 1
ATOM 2331 C C . LEU B 1 118 ? -11.43 -9.18 -13.273 1 98.06 118 LEU B C 1
ATOM 2333 O O . LEU B 1 118 ? -12.258 -8.266 -13.203 1 98.06 118 LEU B O 1
ATOM 2337 N N . MET B 1 119 ? -10.242 -9.141 -12.898 1 97.81 119 MET B N 1
ATOM 2338 C CA . MET B 1 119 ? -9.742 -7.879 -12.352 1 97.81 119 MET B CA 1
ATOM 2339 C C . MET B 1 119 ? -9.445 -6.883 -13.469 1 97.81 119 MET B C 1
ATOM 2341 O O . MET B 1 119 ? -8.688 -7.188 -14.391 1 97.81 119 MET B O 1
ATOM 2345 N N . ALA B 1 120 ? -10 -5.672 -13.328 1 97.31 120 ALA B N 1
ATOM 2346 C CA . ALA B 1 120 ? -9.844 -4.641 -14.352 1 97.31 120 ALA B CA 1
ATOM 2347 C C . ALA B 1 120 ? -8.758 -3.645 -13.961 1 97.31 120 ALA B C 1
ATOM 2349 O O . ALA B 1 120 ? -8.117 -3.039 -14.828 1 97.31 120 ALA B O 1
ATOM 2350 N N . LYS B 1 121 ? -8.562 -3.416 -12.695 1 97.12 121 LYS B N 1
ATOM 2351 C CA . LYS B 1 121 ? -7.535 -2.52 -12.164 1 97.12 121 LYS B CA 1
ATOM 2352 C C . LYS B 1 121 ? -6.848 -3.129 -10.945 1 97.12 121 LYS B C 1
ATOM 2354 O O . LYS B 1 121 ? -7.504 -3.723 -10.086 1 97.12 121 LYS B O 1
ATOM 2359 N N . ARG B 1 122 ? -5.543 -2.998 -10.93 1 97.88 122 ARG B N 1
ATOM 2360 C CA . ARG B 1 122 ? -4.73 -3.418 -9.789 1 97.88 122 ARG B CA 1
ATOM 2361 C C . ARG B 1 122 ? -3.744 -2.326 -9.391 1 97.88 122 ARG B C 1
ATOM 2363 O O . ARG B 1 122 ? -2.854 -1.973 -10.164 1 97.88 122 ARG B O 1
ATOM 2370 N N . GLN B 1 123 ? -3.922 -1.773 -8.195 1 97.25 123 GLN B N 1
ATOM 2371 C CA . GLN B 1 123 ? -2.939 -0.874 -7.598 1 97.25 123 GLN B CA 1
ATOM 2372 C C . GLN B 1 123 ? -2.172 -1.563 -6.473 1 97.25 123 GLN B C 1
ATOM 2374 O O . GLN B 1 123 ? -2.775 -2.119 -5.555 1 97.25 123 GLN B O 1
ATOM 2379 N N . MET B 1 124 ? -0.911 -1.564 -6.629 1 98.19 124 MET B N 1
ATOM 2380 C CA . MET B 1 124 ? -0.085 -2.252 -5.641 1 98.19 124 MET B CA 1
ATOM 2381 C C . MET B 1 124 ? 1.065 -1.362 -5.18 1 98.19 124 MET B C 1
ATOM 2383 O O . MET B 1 124 ? 1.782 -0.791 -6 1 98.19 124 MET B O 1
ATOM 2387 N N . SER B 1 125 ? 1.174 -1.144 -3.906 1 98.31 125 SER B N 1
ATOM 2388 C CA . SER B 1 125 ? 2.381 -0.59 -3.299 1 98.31 125 SER B CA 1
ATOM 2389 C C . SER B 1 125 ? 3.014 -1.581 -2.328 1 98.31 125 SER B C 1
ATOM 2391 O O . SER B 1 125 ? 2.309 -2.273 -1.592 1 98.31 125 SER B O 1
ATOM 2393 N N . GLY B 1 126 ? 4.266 -1.681 -2.316 1 98.31 126 GLY B N 1
ATOM 2394 C CA . GLY B 1 126 ? 5.027 -2.557 -1.442 1 98.31 126 GLY B CA 1
ATOM 2395 C C . GLY B 1 126 ? 6.422 -2.041 -1.149 1 98.31 126 GLY B C 1
ATOM 2396 O O . GLY B 1 126 ? 6.977 -1.259 -1.926 1 98.31 126 GLY B O 1
ATOM 2397 N N . ASN B 1 127 ? 6.949 -2.445 -0.09 1 98.44 127 ASN B N 1
ATOM 2398 C CA . ASN B 1 127 ? 8.273 -2.047 0.371 1 98.44 127 ASN B CA 1
ATOM 2399 C C . ASN B 1 127 ? 9.055 -3.23 0.94 1 98.44 127 ASN B C 1
ATOM 2401 O O . ASN B 1 127 ? 8.516 -4 1.74 1 98.44 127 ASN B O 1
ATOM 2405 N N . ASP B 1 128 ? 10.258 -3.344 0.514 1 97.88 128 ASP B N 1
ATOM 2406 C CA . ASP B 1 128 ? 11.094 -4.48 0.875 1 97.88 128 ASP B CA 1
ATOM 2407 C C . ASP B 1 128 ? 11.875 -4.203 2.156 1 97.88 128 ASP B C 1
ATOM 2409 O O . ASP B 1 128 ? 12.398 -3.1 2.344 1 97.88 128 ASP B O 1
ATOM 2413 N N . VAL B 1 129 ? 11.922 -5.156 2.977 1 97.19 129 VAL B N 1
ATOM 2414 C CA . VAL B 1 129 ? 12.766 -5.156 4.172 1 97.19 129 VAL B CA 1
ATOM 2415 C C . VAL B 1 129 ? 13.766 -6.309 4.098 1 97.19 129 VAL B C 1
ATOM 2417 O O . VAL B 1 129 ? 13.383 -7.461 3.896 1 97.19 129 VAL B O 1
ATOM 2420 N N . LYS B 1 130 ? 15.07 -5.953 4.195 1 97.69 130 LYS B N 1
ATOM 2421 C CA . LYS B 1 130 ? 16.062 -7.023 4.266 1 97.69 130 LYS B CA 1
ATOM 2422 C C . LYS B 1 130 ? 15.891 -7.848 5.543 1 97.69 130 LYS B C 1
ATOM 2424 O O . LYS B 1 130 ? 15.695 -7.289 6.625 1 97.69 130 LYS B O 1
ATOM 2429 N N . ILE B 1 131 ? 15.914 -9.188 5.383 1 96.75 131 ILE B N 1
ATOM 2430 C CA . ILE B 1 131 ? 15.812 -10.047 6.555 1 96.75 131 ILE B CA 1
ATOM 2431 C C . ILE B 1 131 ? 16.906 -11.117 6.508 1 96.75 131 ILE B C 1
ATOM 2433 O O . ILE B 1 131 ? 17.484 -11.375 5.445 1 96.75 131 ILE B O 1
ATOM 2437 N N . GLU B 1 132 ? 17.203 -11.664 7.629 1 95.56 132 GLU B N 1
ATOM 2438 C CA . GLU B 1 132 ? 18.062 -12.828 7.715 1 95.56 132 GLU B CA 1
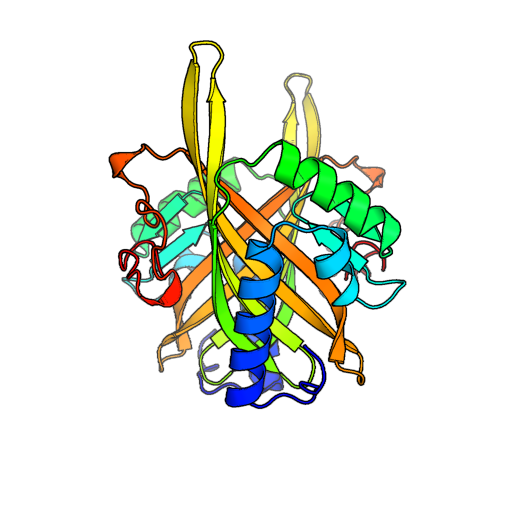ATOM 2439 C C . GLU B 1 132 ? 17.281 -14.125 7.512 1 95.56 132 GLU B C 1
ATOM 2441 O O . GLU B 1 132 ? 16.062 -14.148 7.691 1 95.56 132 GLU B O 1
ATOM 2446 N N . GLU B 1 133 ? 18.016 -15.172 7.219 1 94.12 133 GLU B N 1
ATOM 2447 C CA . GLU B 1 133 ? 17.391 -16.484 7.012 1 94.12 133 GLU B CA 1
ATOM 2448 C C . GLU B 1 133 ? 16.594 -16.906 8.234 1 94.12 133 GLU B C 1
ATOM 2450 O O . GLU B 1 133 ? 15.508 -17.484 8.109 1 94.12 133 GLU B O 1
ATOM 2455 N N . ALA B 1 134 ? 17.062 -16.609 9.406 1 93.75 134 ALA B N 1
ATOM 2456 C CA . ALA B 1 134 ? 16.422 -17.016 10.648 1 93.75 134 ALA B CA 1
ATOM 2457 C C . ALA B 1 134 ? 15.102 -16.266 10.859 1 93.75 134 ALA B C 1
ATOM 2459 O O . ALA B 1 134 ? 14.25 -16.703 11.641 1 93.75 134 ALA B O 1
ATOM 2460 N N . GLN B 1 135 ? 14.906 -15.156 10.203 1 93.75 135 GLN B N 1
ATOM 2461 C CA . GLN B 1 135 ? 13.727 -14.32 10.391 1 93.75 135 GLN B CA 1
ATOM 2462 C C . GLN B 1 135 ? 12.617 -14.703 9.414 1 93.75 135 GLN B C 1
ATOM 2464 O O . GLN B 1 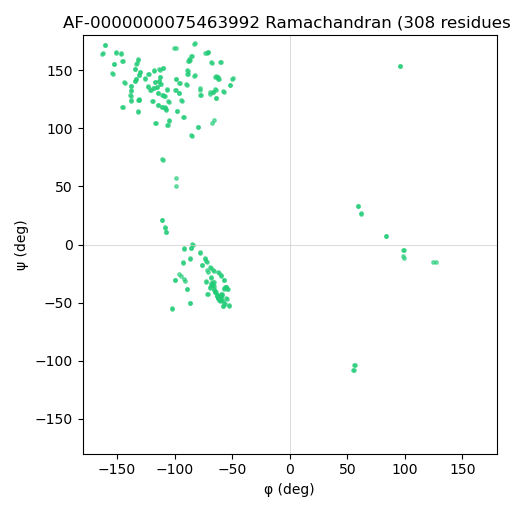135 ? 11.516 -14.156 9.469 1 93.75 135 GLN B O 1
ATOM 2469 N N . ARG B 1 136 ? 12.93 -15.648 8.523 1 94.75 136 ARG B N 1
ATOM 2470 C CA . ARG B 1 136 ? 11.945 -16.062 7.523 1 94.75 136 ARG B CA 1
ATOM 2471 C C . ARG B 1 136 ? 10.719 -16.672 8.18 1 94.75 136 ARG B C 1
ATOM 2473 O O . ARG B 1 136 ? 10.844 -17.422 9.156 1 94.75 136 ARG B O 1
ATOM 2480 N N . TRP B 1 137 ? 9.562 -16.422 7.586 1 93.25 137 TRP B N 1
ATOM 2481 C CA . TRP B 1 137 ? 8.305 -17 8.047 1 93.25 137 TRP B CA 1
ATOM 2482 C C . TRP B 1 137 ? 8.031 -18.328 7.34 1 93.25 137 TRP B C 1
ATOM 2484 O O . TRP B 1 137 ? 7.395 -19.219 7.91 1 93.25 137 TRP B O 1
ATOM 2494 N N . PHE B 1 138 ? 8.492 -18.391 6.129 1 92.19 138 PHE B N 1
ATOM 2495 C CA . PHE B 1 138 ? 8.18 -19.547 5.281 1 92.19 138 PHE B CA 1
ATOM 2496 C C . PHE B 1 138 ? 9.414 -20.406 5.059 1 92.19 138 PHE B C 1
ATOM 2498 O O . PHE B 1 138 ? 9.875 -20.547 3.926 1 92.19 138 PHE B O 1
ATOM 2505 N N . LYS B 1 139 ? 9.914 -21.141 5.957 1 87.69 139 LYS B N 1
ATOM 2506 C CA . LYS B 1 139 ? 11.219 -21.797 5.941 1 87.69 139 LYS B CA 1
ATOM 2507 C C . LYS B 1 139 ? 11.133 -23.188 5.301 1 87.69 139 LYS B C 1
ATOM 2509 O O . LYS B 1 139 ? 12.008 -23.562 4.523 1 87.69 139 LYS B O 1
ATOM 2514 N N . ASP B 1 140 ? 10.102 -23.844 5.578 1 81.12 140 ASP B N 1
ATOM 2515 C CA . ASP B 1 140 ? 10.086 -25.266 5.23 1 81.12 140 ASP B CA 1
ATOM 2516 C C . ASP B 1 140 ? 9.406 -25.484 3.883 1 81.12 140 ASP B C 1
ATOM 2518 O O . ASP B 1 140 ? 8.461 -24.781 3.531 1 81.12 140 ASP B O 1
ATOM 2522 N N . ASP B 1 141 ? 10.117 -26.375 3.264 1 81.94 141 ASP B N 1
ATOM 2523 C CA . ASP B 1 141 ? 9.414 -26.844 2.074 1 81.94 141 ASP B CA 1
ATOM 2524 C C . ASP B 1 141 ? 8.047 -27.406 2.432 1 81.94 141 ASP B C 1
ATOM 2526 O O . ASP B 1 141 ? 7.906 -28.141 3.404 1 81.94 141 ASP B O 1
ATOM 2530 N N . GLY B 1 142 ? 7.117 -27 1.754 1 84.19 142 GLY B N 1
ATOM 2531 C CA . GLY B 1 142 ? 5.773 -27.5 2.004 1 84.19 142 GLY B CA 1
ATOM 2532 C C . GLY B 1 142 ? 5.066 -26.766 3.129 1 84.19 142 GLY B C 1
ATOM 2533 O O . GLY B 1 142 ? 4.008 -27.203 3.588 1 84.19 142 GLY B O 1
ATOM 2534 N N . VAL B 1 143 ? 5.695 -25.766 3.545 1 88.12 143 VAL B N 1
ATOM 2535 C CA . VAL B 1 143 ? 5.07 -24.984 4.605 1 88.12 143 VAL B CA 1
ATOM 2536 C C . VAL B 1 143 ? 3.643 -24.609 4.203 1 88.12 143 VAL B C 1
ATOM 2538 O O . VAL B 1 143 ? 3.379 -24.281 3.045 1 88.12 143 VAL B O 1
ATOM 2541 N N . ASP B 1 144 ? 2.76 -24.75 5.219 1 93 144 ASP B N 1
ATOM 2542 C CA . ASP B 1 144 ? 1.418 -24.203 5.047 1 93 144 ASP B CA 1
ATOM 2543 C C . ASP B 1 144 ? 1.407 -22.703 5.281 1 93 144 ASP B C 1
ATOM 2545 O O . ASP B 1 144 ? 1.35 -22.234 6.426 1 93 144 ASP B O 1
ATOM 2549 N N . ILE B 1 145 ? 1.396 -21.938 4.199 1 92.75 145 ILE B N 1
ATOM 2550 C CA . ILE B 1 145 ? 1.481 -20.484 4.211 1 92.75 145 ILE B CA 1
ATOM 2551 C C . ILE B 1 145 ? 0.366 -19.906 5.078 1 92.75 145 ILE B C 1
ATOM 2553 O O . ILE B 1 145 ? 0.577 -18.938 5.805 1 92.75 145 ILE B O 1
ATOM 2557 N N . ASN B 1 146 ? -0.779 -20.469 5.074 1 93.12 146 ASN B N 1
ATOM 2558 C CA . ASN B 1 146 ? -1.936 -19.953 5.801 1 93.12 146 ASN B CA 1
ATOM 2559 C C . ASN B 1 146 ? -1.822 -20.234 7.297 1 93.12 146 ASN B C 1
ATOM 2561 O O . ASN B 1 146 ? -2.504 -19.594 8.102 1 93.12 146 ASN B O 1
ATOM 2565 N N . ALA B 1 147 ? -0.993 -21.125 7.664 1 90.56 147 ALA B N 1
ATOM 2566 C CA . ALA B 1 147 ? -0.899 -21.531 9.062 1 90.56 147 ALA B CA 1
ATOM 2567 C C . ALA B 1 147 ? 0.168 -20.719 9.797 1 90.56 147 ALA B C 1
ATOM 2569 O O . ALA B 1 147 ? 0.234 -20.75 11.031 1 90.56 147 ALA B O 1
ATOM 2570 N N . VAL B 1 148 ? 0.997 -20.062 9.023 1 87.94 148 VAL B N 1
ATOM 2571 C CA . VAL B 1 148 ? 2.07 -19.281 9.641 1 87.94 148 VAL B CA 1
ATOM 2572 C C . VAL B 1 148 ? 1.487 -18.078 10.359 1 87.94 148 VAL B C 1
ATOM 2574 O O . VAL B 1 148 ? 0.667 -17.344 9.797 1 87.94 148 VAL B O 1
ATOM 2577 N N . VAL B 1 149 ? 1.864 -17.844 11.586 1 82.69 149 VAL B N 1
ATOM 2578 C CA . VAL B 1 149 ? 1.4 -16.703 12.375 1 82.69 149 VAL B CA 1
ATOM 2579 C C . VAL B 1 149 ? 2.508 -15.664 12.469 1 82.69 149 VAL B C 1
ATOM 2581 O O . VAL B 1 149 ? 3.508 -15.867 13.156 1 82.69 149 VAL B O 1
ATOM 2584 N N . PRO B 1 150 ? 2.279 -14.594 11.711 1 79.31 150 PRO B N 1
ATOM 2585 C CA . PRO B 1 150 ? 3.289 -13.539 11.828 1 79.31 150 PRO B CA 1
ATOM 2586 C C . PRO B 1 150 ? 3.27 -12.859 13.195 1 79.31 150 PRO B C 1
ATOM 2588 O O . PRO B 1 150 ? 2.246 -12.875 13.891 1 79.31 150 PRO B O 1
ATOM 2591 N N . PRO B 1 151 ? 4.434 -12.289 13.484 1 79.5 151 PRO B N 1
ATOM 2592 C CA . PRO B 1 151 ? 4.422 -11.523 14.734 1 79.5 151 PRO B CA 1
ATOM 2593 C C . PRO B 1 151 ? 3.438 -10.359 14.703 1 79.5 151 PRO B C 1
ATOM 2595 O O . PRO B 1 151 ? 3.277 -9.703 13.672 1 79.5 151 PRO B O 1
ATOM 2598 N N . GLU B 1 152 ? 2.83 -10.172 15.836 1 71.5 152 GLU B N 1
ATOM 2599 C CA .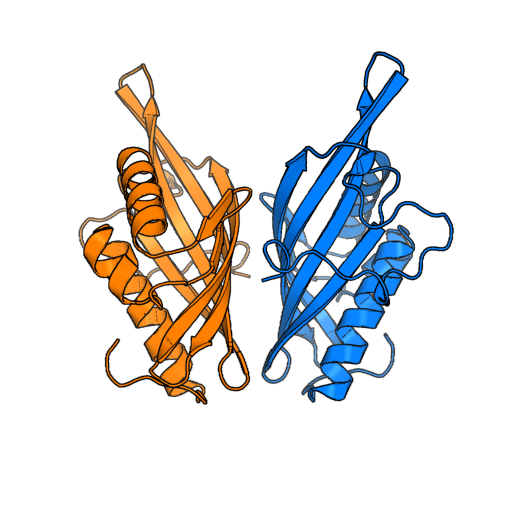 GLU B 1 152 ? 1.765 -9.18 15.961 1 71.5 152 GLU B CA 1
ATOM 2600 C C . GLU B 1 152 ? 2.232 -7.805 15.492 1 71.5 152 GLU B C 1
ATOM 2602 O O . GLU B 1 152 ? 1.473 -7.07 14.859 1 71.5 152 GLU B O 1
ATOM 2607 N N . HIS B 1 153 ? 3.467 -7.535 15.82 1 66.19 153 HIS B N 1
ATOM 2608 C CA . HIS B 1 153 ? 3.949 -6.191 15.531 1 66.19 153 HIS B CA 1
ATOM 2609 C C . HIS B 1 153 ? 4.152 -5.988 14.031 1 66.19 153 HIS B C 1
ATOM 2611 O O . HIS B 1 153 ? 4.246 -4.852 13.562 1 66.19 153 HIS B O 1
ATOM 2617 N N . GLU B 1 154 ? 4.316 -7.066 13.344 1 63.44 154 GLU B N 1
ATOM 2618 C CA . GLU B 1 154 ? 4.531 -6.961 11.906 1 63.44 154 GLU B CA 1
ATOM 2619 C C . GLU B 1 154 ? 3.225 -7.152 11.141 1 63.44 154 GLU B C 1
ATOM 2621 O O . GLU B 1 154 ? 3.125 -6.777 9.969 1 63.44 154 GLU B O 1
ATOM 2626 N N . PHE B 1 155 ? 2.324 -7.883 11.828 1 57.41 155 PHE B N 1
ATOM 2627 C CA . PHE B 1 155 ? 1.067 -8.219 11.164 1 57.41 155 PHE B CA 1
ATOM 2628 C C . PHE B 1 155 ? -0.041 -7.266 11.594 1 57.41 155 PHE B C 1
ATOM 2630 O O . PHE B 1 155 ? -0.645 -7.445 12.656 1 57.41 155 PHE B O 1
ATOM 2637 N N . ILE B 1 156 ? 0.275 -6.055 11.5 1 51.62 156 ILE B N 1
ATOM 2638 C CA . ILE B 1 156 ? -0.822 -5.188 11.906 1 51.62 156 ILE B CA 1
ATOM 2639 C C . ILE B 1 156 ? -1.947 -5.254 10.875 1 51.62 156 ILE B C 1
ATOM 2641 O O . ILE B 1 156 ? -1.69 -5.297 9.672 1 51.62 156 ILE B O 1
#

Organism: Phanerochaete carnosa (strain HHB-10118-sp) (NCBI:txid650164)

Secondary structure (DSSP, 8-state):
-TT--SSPPHHHHHHHHHHHHHHHHTT-HHHHHTTEEEEEEEEETTEEEESHHHHHHHHHHHHHHSEEEEEEEEEEEEETTEEEEEEEEEEEEE-TTS-EEEEEEEEEEEEEE-TTS-EEEEEEEEEEEEE-GGG-S--STT--GGG----TTT--/-TT--SSPPHHHHHHHHHHHHHHHHTT-HHHHHTTEEEEEEEEETTEEEESHHHHHHHHHHHHHHSEEEEEEEEEEEEETTEEEEEEEEEEEEE-TTS-EEEEEEEEEEEEEE-TTS-EEEEEEEEEEEEE-GGG-S--STT--GGG----TTT--

Solvent-accessible surface area (backbone atoms only — not comparable to full-atom values): 16415 Å² total; per-residue (Å²): 116,90,86,54,43,48,66,49,48,74,69,52,44,44,51,51,42,48,48,48,28,56,44,57,57,66,70,40,36,71,68,47,34,67,50,36,36,68,73,17,39,33,35,52,44,76,42,78,44,61,21,36,68,48,45,26,53,50,44,47,55,47,56,69,52,42,32,82,59,46,58,46,57,41,72,69,31,43,42,52,44,31,39,31,33,38,36,40,33,34,28,28,40,81,40,95,85,70,48,73,48,34,31,38,32,39,30,36,35,45,36,34,44,38,75,88,33,29,31,40,34,39,41,32,17,47,25,70,34,83,42,54,80,87,70,54,82,76,77,49,88,83,56,60,72,86,72,56,76,68,56,65,86,78,55,115,116,88,85,52,42,48,67,48,48,72,69,52,44,44,51,52,41,47,48,49,28,55,44,58,56,65,70,41,35,70,67,46,35,66,51,36,35,69,72,19,39,33,35,51,43,74,43,77,43,60,22,38,69,49,46,26,54,49,44,47,54,48,56,70,54,41,33,82,59,46,57,46,54,42,71,67,31,43,42,52,45,30,41,30,33,38,36,40,30,34,27,29,40,82,41,94,87,71,48,76,47,34,32,39,33,39,31,37,34,45,37,33,43,38,75,86,33,29,31,40,34,40,40,32,15,45,25,70,34,83,42,55,80,87,69,53,83,75,78,51,86,83,55,59,73,87,73,56,78,69,56,64,85,76,55,113

InterPro domains:
  IPR009783 Protein of unknown function DUF1348 [PF07080] (6-139)
  IPR009783 Protein of unknown function DUF1348 [PTHR31757] (4-145)
  IPR032710 NTF2-like domain superfamily [SSF54427] (4-142)

Nearest PDB structures (fo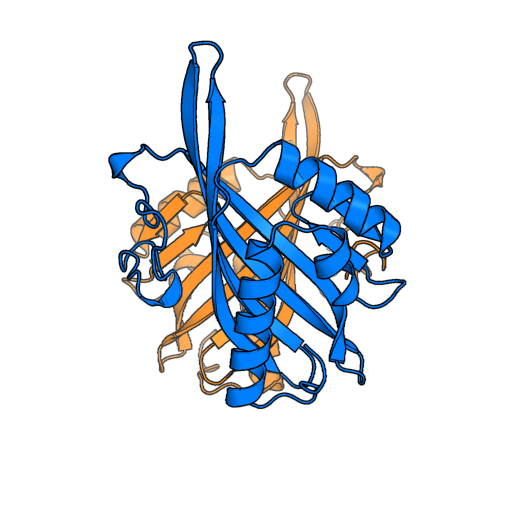ldseek):
  2imj-assembly2_D  TM=9.860E-01  e=9.522E-17  Pseudomonas protegens Pf-5
  3hx8-assembly2_C  TM=7.243E-01  e=2.412E-06  Mesorhizobium loti
  5ien-assembly1_A  TM=6.680E-01  e=8.693E-06  synthetic construct
  3er7-assembly1_A  TM=7.733E-01  e=1.130E-04  Exiguobacterium sibiricum 255-15
  6w3f-assembly2_B  TM=6.977E-01  e=5.613E-05  synthetic construct

Radius of gyration: 19.5 Å; Cα contacts (8 Å, |Δi|>4): 669; chains: 2; bounding box: 51×56×45 Å

Foldseek 3Di:
DQPLFWPDDPVSLFVLQVVLQVQVVVLQLLSNLVLADQQAWEDAAPDTATGSVRSSVVSVVVDVAFAPKHKDKGWDDHDTQKTKIWMKIKGWGADPVGDTWMKIKTKMWIFGDDRSRGTRYIYIHIDIDTDDLVQDQQNDDVDDPVPGDDDPVVVD/DQPLFWPHDPVSLFVLQVVLQVQVVVLQLLSNLVLADQQAWEDAAPDTATGSVRSSVVSVVVDVAFAPKHKDKGWDDHDTQKTKIWMKIKGWGADPVGDTWMKIKTKMWIFGDDRRNGTRYIYMHIDIDTDDLVQDQQNDDVDDPVPGDDDPVVVD

pLDDT: mean 94.52, std 8.7, range [48.19, 98.75]

Sequence (312 aa):
MAGIYPPFTRETAIRKVKAGQDLWNTQDPHKVAQAYTPECRWRNRDQFVAGREKIIDFLSKKWKREKGYKLRKELFAFTDNCIAVTFWYEWYEDKPDGTKQWHRTYGLEDWTFHKDGLMAKRQMSGNDVKIEEAQRWFKDDGVDINAVVPPEHEFIMAGIYPPFTRETAIRKVKAGQDLWNTQDPHKVAQAYTPECRWRNRDQFVAGREKIIDFLSKKWKREKGYKLRKELFAFTDNCIAVTFWYEWYEDKPDGTKQWHRTYGLEDWTFHKDGLMAKRQMSGNDVKIEEAQRWFKDDGVDINAVVPPEHEFI